Protein AF-A0A4Q2ZFE5-F1 (afdb_monomer)

Mean predicted aligned error: 10.55 Å

pLDDT: mean 80.62, std 16.7, range [38.56, 96.81]

Nearest PDB structures (foldseek):
  1gut-assembly1_C  TM=5.732E-01  e=4.870E+00  Clostridium pasteurianum
  5hil-assembly1_A  TM=3.212E-01  e=1.785E+00  Methanohalophilus portucalensis FDF-1
  7ad1-assembly1_B  TM=2.227E-01  e=6.939E+00  Severe acute respiratory syndrome coronavirus 2

Structure (mmCIF, N/CA/C/O backbone):
data_AF-A0A4Q2ZFE5-F1
#
_entry.id   AF-A0A4Q2ZFE5-F1
#
loop_
_atom_site.group_PDB
_atom_site.id
_atom_site.type_symbol
_atom_site.label_atom_id
_atom_site.label_alt_id
_atom_site.label_comp_id
_atom_site.label_asym_id
_atom_site.label_entity_id
_atom_site.label_seq_id
_atom_site.pdbx_PDB_ins_code
_atom_site.Cartn_x
_atom_site.Cartn_y
_atom_site.Cartn_z
_atom_site.occupancy
_atom_site.B_iso_or_equiv
_atom_site.auth_seq_id
_atom_site.auth_comp_id
_atom_site.auth_asym_id
_atom_site.auth_atom_id
_atom_site.pdbx_PDB_model_num
ATOM 1 N N . MET A 1 1 ? 40.044 15.017 -36.135 1.00 49.12 1 MET A N 1
ATOM 2 C CA . MET A 1 1 ? 39.684 15.560 -34.799 1.00 49.12 1 MET A CA 1
ATOM 3 C C . MET A 1 1 ? 38.172 15.616 -34.523 1.00 49.12 1 MET A C 1
ATOM 5 O O . MET A 1 1 ? 37.781 15.347 -33.396 1.00 49.12 1 MET A O 1
ATOM 9 N N . PHE A 1 2 ? 37.309 15.882 -35.517 1.00 45.72 2 PHE A N 1
ATOM 10 C CA . PHE A 1 2 ? 35.844 15.983 -35.341 1.00 45.72 2 PHE A CA 1
ATOM 11 C C . PHE A 1 2 ? 35.137 14.708 -34.828 1.00 45.72 2 PHE A C 1
ATOM 13 O O . PHE A 1 2 ? 34.210 14.798 -34.033 1.00 45.72 2 PHE A O 1
ATOM 20 N N . ILE A 1 3 ? 35.612 13.516 -35.206 1.00 48.62 3 ILE A N 1
ATOM 21 C CA . ILE A 1 3 ? 34.956 12.230 -34.887 1.00 48.62 3 ILE A CA 1
ATOM 22 C C . ILE A 1 3 ? 34.982 11.906 -33.380 1.00 48.62 3 ILE A C 1
ATOM 24 O O . ILE A 1 3 ? 34.018 11.355 -32.853 1.00 48.62 3 ILE A O 1
ATOM 28 N N . ARG A 1 4 ? 36.042 12.302 -32.658 1.00 50.94 4 ARG A N 1
ATOM 29 C CA . ARG A 1 4 ? 36.131 12.095 -31.200 1.00 50.94 4 ARG A CA 1
ATOM 30 C C . ARG A 1 4 ? 35.127 12.952 -30.427 1.00 50.94 4 ARG A C 1
ATOM 32 O O . ARG A 1 4 ? 34.633 12.499 -29.403 1.00 50.94 4 ARG A O 1
ATOM 39 N N . ARG A 1 5 ? 34.788 14.149 -30.924 1.00 48.16 5 ARG A N 1
ATOM 40 C CA . ARG A 1 5 ? 33.825 15.052 -30.270 1.00 48.16 5 ARG A CA 1
ATOM 41 C C . ARG A 1 5 ? 32.383 14.561 -30.416 1.00 48.16 5 ARG A C 1
ATOM 43 O O . ARG A 1 5 ? 31.636 14.636 -29.452 1.00 48.16 5 ARG A O 1
ATOM 50 N N . SER A 1 6 ? 32.012 13.994 -31.566 1.00 51.00 6 SER A N 1
ATOM 51 C CA . SER A 1 6 ? 30.658 13.464 -31.801 1.00 51.00 6 SER A CA 1
ATOM 52 C C . SER A 1 6 ? 30.355 12.204 -30.982 1.00 51.00 6 SER A C 1
ATOM 54 O O . SER A 1 6 ? 29.250 12.061 -30.470 1.00 51.00 6 SER A O 1
ATOM 56 N N . LEU A 1 7 ? 31.342 11.315 -30.818 1.00 52.31 7 LEU A N 1
ATOM 57 C CA . LEU A 1 7 ? 31.215 10.108 -29.994 1.00 52.31 7 LEU A CA 1
ATOM 58 C C . LEU A 1 7 ? 31.122 10.448 -28.502 1.00 52.31 7 LEU A C 1
ATOM 60 O O . LEU A 1 7 ? 30.284 9.882 -27.812 1.00 52.31 7 LEU A O 1
ATOM 64 N N . LEU A 1 8 ? 31.912 11.419 -28.027 1.00 53.53 8 LEU A N 1
ATOM 65 C CA . LEU A 1 8 ? 31.812 11.921 -26.654 1.00 53.53 8 LEU A CA 1
ATOM 66 C C . LEU A 1 8 ? 30.468 12.608 -26.391 1.00 53.53 8 LEU A C 1
ATOM 68 O O . LEU A 1 8 ? 29.898 12.404 -25.327 1.00 53.53 8 LEU A O 1
ATOM 72 N N . LEU A 1 9 ? 29.937 13.376 -27.352 1.00 53.25 9 LEU A N 1
ATOM 73 C CA . LEU A 1 9 ? 28.623 14.012 -27.213 1.00 53.25 9 LEU A CA 1
ATOM 74 C C . LEU A 1 9 ? 27.498 12.975 -27.148 1.00 53.25 9 LEU A C 1
ATOM 76 O O . LEU A 1 9 ? 26.626 13.089 -26.296 1.00 53.25 9 LEU A O 1
ATOM 80 N N . ALA A 1 10 ? 27.535 11.955 -28.010 1.00 54.91 10 ALA A N 1
ATOM 81 C CA . ALA A 1 10 ? 26.563 10.865 -27.987 1.00 54.91 10 ALA A CA 1
ATOM 82 C C . ALA A 1 10 ? 26.640 10.075 -26.671 1.00 54.91 10 ALA A C 1
ATOM 84 O O . ALA A 1 10 ? 25.601 9.811 -26.072 1.00 54.91 10 ALA A O 1
ATOM 85 N N . LEU A 1 11 ? 27.856 9.786 -26.184 1.00 50.06 11 LEU A N 1
ATOM 86 C CA . LEU A 1 11 ? 28.082 9.099 -24.911 1.00 50.06 11 LEU A CA 1
ATOM 87 C C . LEU A 1 11 ? 27.586 9.938 -23.717 1.00 50.06 11 LEU A C 1
ATOM 89 O O . LEU A 1 11 ? 26.893 9.418 -22.844 1.00 50.06 11 LEU A O 1
ATOM 93 N N . LEU A 1 12 ? 27.874 11.244 -23.705 1.00 49.38 12 LEU A N 1
ATOM 94 C CA . LEU A 1 12 ? 27.422 12.185 -22.672 1.00 49.38 12 LEU A CA 1
ATOM 95 C C . LEU A 1 12 ? 25.898 12.382 -22.689 1.00 49.38 12 LEU A C 1
ATOM 97 O O . LEU A 1 12 ? 25.290 12.440 -21.623 1.00 49.38 12 LEU A O 1
ATOM 101 N N . LEU A 1 13 ? 25.263 12.407 -23.867 1.00 46.44 13 LEU A N 1
ATOM 102 C CA . LEU A 1 13 ? 23.800 12.421 -23.993 1.00 46.44 13 LEU A CA 1
ATOM 103 C C . LEU A 1 13 ? 23.168 11.127 -23.463 1.00 46.44 13 LEU A C 1
ATOM 105 O O . LEU A 1 13 ? 22.139 11.189 -22.793 1.00 46.44 13 LEU A O 1
ATOM 109 N N . SER A 1 14 ? 23.792 9.967 -23.691 1.00 42.84 14 SER A N 1
ATOM 110 C CA . SER A 1 14 ? 23.322 8.706 -23.105 1.00 42.84 14 SER A CA 1
ATOM 111 C C . SER A 1 14 ? 23.515 8.628 -21.588 1.00 42.84 14 SER A C 1
ATOM 113 O O . SER A 1 14 ? 22.674 8.035 -20.924 1.00 42.84 14 SER A O 1
ATOM 115 N N . VAL A 1 15 ? 24.547 9.259 -21.012 1.00 43.69 15 VAL A N 1
ATOM 116 C CA . VAL A 1 15 ? 24.760 9.288 -19.549 1.00 43.69 15 VAL A CA 1
ATOM 117 C C . VAL A 1 15 ? 23.822 10.289 -18.856 1.00 43.69 15 VAL A C 1
ATOM 119 O O . VAL A 1 15 ? 23.301 10.000 -17.779 1.00 43.69 15 VAL A O 1
ATOM 122 N N . ALA A 1 16 ? 23.516 11.428 -19.485 1.00 42.94 16 ALA A N 1
ATOM 123 C CA . ALA A 1 16 ? 22.581 12.416 -18.935 1.00 42.94 16 ALA A CA 1
ATOM 124 C C . ALA A 1 16 ? 21.123 11.909 -18.866 1.00 42.94 16 ALA A C 1
ATOM 126 O O . ALA A 1 16 ? 20.355 12.358 -18.017 1.00 42.94 16 ALA A O 1
ATOM 127 N N . LEU A 1 17 ? 20.751 10.928 -19.697 1.00 44.19 17 LEU A N 1
ATOM 128 C CA . LEU A 1 17 ? 19.442 10.262 -19.658 1.00 44.19 17 LEU A CA 1
ATOM 129 C C . LEU A 1 17 ? 19.286 9.247 -18.507 1.00 44.19 17 LEU A C 1
ATOM 131 O O . LEU A 1 17 ? 18.180 8.753 -18.296 1.00 44.19 17 LEU A O 1
ATOM 135 N N . VAL A 1 18 ? 20.357 8.942 -17.761 1.00 42.78 18 VAL A N 1
ATOM 136 C CA . VAL A 1 18 ? 20.371 7.933 -16.677 1.00 42.78 18 VAL A CA 1
ATOM 137 C C . VAL A 1 18 ? 20.624 8.566 -15.302 1.00 42.78 18 VAL A C 1
ATOM 139 O O . VAL A 1 18 ? 20.904 7.874 -14.330 1.00 42.78 18 VAL A O 1
ATOM 142 N N . SER A 1 19 ? 20.500 9.889 -15.167 1.00 38.56 19 SER A N 1
ATOM 143 C CA . SER A 1 19 ? 20.456 10.487 -13.828 1.00 38.56 19 SER A CA 1
ATOM 144 C C . SER A 1 19 ? 19.113 10.134 -13.172 1.00 38.56 19 SER A C 1
ATOM 146 O O . SER A 1 19 ? 18.074 10.503 -13.729 1.00 38.56 19 SER A O 1
ATOM 148 N N . PRO A 1 20 ? 19.083 9.438 -12.016 1.00 39.09 20 PRO A N 1
ATOM 149 C CA . PRO A 1 20 ? 17.843 9.153 -11.309 1.00 39.09 20 PRO A CA 1
ATOM 150 C C . PRO A 1 20 ? 17.307 10.473 -10.755 1.00 39.09 20 PRO A C 1
ATOM 152 O O . PRO A 1 20 ? 17.690 10.936 -9.681 1.00 3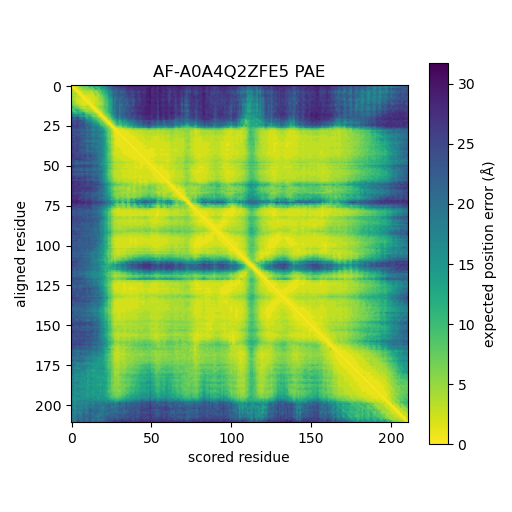9.09 20 PRO A O 1
ATOM 155 N N . ALA A 1 21 ? 16.445 11.127 -11.529 1.00 43.94 21 ALA A N 1
ATOM 156 C CA . ALA A 1 21 ? 15.692 12.266 -11.049 1.00 43.94 21 ALA A CA 1
ATOM 157 C C . ALA A 1 21 ? 14.915 11.829 -9.804 1.00 43.94 21 ALA A C 1
ATOM 159 O O . ALA A 1 21 ? 14.257 10.790 -9.806 1.00 43.94 21 ALA A O 1
ATOM 160 N N . ARG A 1 22 ? 15.015 12.622 -8.736 1.00 42.09 22 ARG A N 1
ATOM 161 C CA . ARG A 1 22 ? 14.334 12.396 -7.458 1.00 42.09 22 ARG A CA 1
ATOM 162 C C . ARG A 1 22 ? 12.845 12.154 -7.737 1.00 42.09 22 ARG A C 1
ATOM 164 O O . ARG A 1 22 ? 12.140 13.073 -8.144 1.00 42.09 22 ARG A O 1
ATOM 171 N N . ALA A 1 23 ? 12.398 10.908 -7.596 1.00 43.50 23 ALA A N 1
ATOM 172 C CA . ALA A 1 23 ? 11.033 10.502 -7.901 1.00 43.50 23 ALA A CA 1
ATOM 173 C C . ALA A 1 23 ? 10.058 11.238 -6.974 1.00 43.50 23 ALA A C 1
ATOM 175 O O . ALA A 1 23 ? 10.123 11.079 -5.755 1.00 43.50 23 ALA A O 1
ATOM 176 N N . TRP A 1 24 ? 9.162 12.048 -7.536 1.00 43.28 24 TRP A N 1
ATOM 177 C CA . TRP A 1 24 ? 8.047 12.613 -6.784 1.00 43.28 24 TRP A CA 1
ATOM 178 C C . TRP A 1 24 ? 6.901 11.611 -6.869 1.00 43.28 24 TRP A C 1
ATOM 180 O O . TRP A 1 24 ? 6.279 11.434 -7.916 1.00 43.28 24 TRP A O 1
ATOM 190 N N . THR A 1 25 ? 6.613 10.918 -5.772 1.00 49.25 25 THR A N 1
ATOM 191 C CA . THR A 1 25 ? 5.417 10.078 -5.708 1.00 49.25 25 THR A CA 1
ATOM 192 C C . THR A 1 25 ? 4.197 10.995 -5.686 1.00 49.25 25 THR A C 1
ATOM 194 O O . THR A 1 25 ? 3.857 11.558 -4.646 1.00 49.25 25 THR A O 1
ATOM 197 N N . SER A 1 26 ? 3.548 11.184 -6.836 1.00 53.59 26 SER A N 1
ATOM 198 C CA . SER A 1 26 ? 2.183 11.712 -6.882 1.00 53.59 26 SER A CA 1
ATOM 199 C C . SER A 1 26 ? 1.283 10.860 -5.981 1.00 53.59 26 SER A C 1
ATOM 201 O O . SER A 1 26 ? 1.494 9.649 -5.907 1.00 53.59 26 SER A O 1
ATOM 203 N N . ARG A 1 27 ? 0.277 11.461 -5.319 1.00 65.69 27 ARG A N 1
ATOM 204 C CA . ARG A 1 27 ? -0.779 10.689 -4.637 1.00 65.69 27 ARG A CA 1
ATOM 205 C C . ARG A 1 27 ? -1.335 9.664 -5.623 1.00 65.69 27 ARG A C 1
ATOM 207 O O . ARG A 1 27 ? -1.810 10.040 -6.694 1.00 65.69 27 ARG A O 1
ATOM 214 N N . THR A 1 28 ? -1.218 8.391 -5.280 1.00 76.62 28 THR A N 1
ATOM 215 C CA . THR A 1 28 ? -1.718 7.291 -6.105 1.00 76.62 28 THR A CA 1
ATOM 216 C C . THR A 1 28 ? -3.155 6.977 -5.712 1.00 76.62 28 THR A C 1
ATOM 218 O O . THR A 1 28 ? -3.622 7.421 -4.658 1.00 76.62 28 THR A O 1
ATOM 221 N N . ALA A 1 29 ? -3.866 6.213 -6.544 1.00 78.75 29 ALA A N 1
ATOM 222 C CA . ALA A 1 29 ? -5.215 5.769 -6.209 1.00 78.75 29 ALA A CA 1
ATOM 223 C C . ALA A 1 29 ? -5.226 5.030 -4.859 1.00 78.75 29 ALA A C 1
ATOM 225 O O . ALA A 1 29 ? -6.023 5.363 -3.991 1.00 78.75 29 ALA A O 1
ATOM 226 N N . GLU A 1 30 ? -4.271 4.128 -4.632 1.00 83.19 30 GLU A N 1
ATOM 227 C CA . GLU A 1 30 ? -4.137 3.359 -3.387 1.00 83.19 30 GLU A CA 1
ATOM 228 C C . GLU A 1 30 ? -3.804 4.233 -2.166 1.00 83.19 30 GLU A C 1
ATOM 230 O O . GLU A 1 30 ? -4.348 4.034 -1.080 1.00 83.19 30 GLU A O 1
ATOM 235 N N . SER A 1 31 ? -2.956 5.255 -2.326 1.00 83.94 31 SER A N 1
ATOM 236 C CA . SER A 1 31 ? -2.681 6.202 -1.237 1.00 83.94 31 SER A CA 1
ATOM 237 C C . SER A 1 31 ? -3.933 6.993 -0.850 1.00 83.94 31 SER A C 1
ATOM 239 O O . SER A 1 31 ? -4.208 7.143 0.341 1.00 83.94 31 SER A O 1
ATOM 241 N N . THR A 1 32 ? -4.718 7.442 -1.837 1.00 84.06 32 THR A N 1
ATOM 242 C CA . THR A 1 32 ? -6.014 8.099 -1.609 1.00 84.06 32 THR A CA 1
ATOM 243 C C . THR A 1 32 ? -7.019 7.143 -0.963 1.00 84.06 32 THR A C 1
ATOM 245 O O . THR A 1 32 ? -7.722 7.545 -0.038 1.00 84.06 32 THR A O 1
ATOM 248 N N . ALA A 1 33 ? -7.048 5.878 -1.391 1.00 85.50 33 ALA A N 1
ATOM 249 C CA . ALA A 1 33 ? -7.882 4.827 -0.813 1.00 85.50 33 ALA A CA 1
ATOM 250 C C . ALA A 1 33 ? -7.666 4.714 0.695 1.00 85.50 33 ALA A C 1
ATOM 252 O O . ALA A 1 33 ? -8.578 4.921 1.496 1.00 85.50 33 ALA A O 1
ATOM 253 N N . LEU A 1 34 ? -6.424 4.462 1.096 1.00 88.81 34 LEU A N 1
ATOM 254 C CA . LEU A 1 34 ? -6.083 4.285 2.500 1.00 88.81 34 LEU A CA 1
ATOM 255 C C . LEU A 1 34 ? -6.269 5.559 3.315 1.00 88.81 34 LEU A C 1
ATOM 257 O O . LEU A 1 34 ? -6.657 5.474 4.475 1.00 88.81 34 LEU A O 1
ATOM 261 N N . SER A 1 35 ? -6.047 6.737 2.732 1.00 88.19 35 SER A N 1
ATOM 262 C CA . SER A 1 35 ? -6.363 8.004 3.401 1.00 88.19 35 SER A CA 1
ATOM 263 C C . SER A 1 35 ? -7.863 8.170 3.662 1.00 88.19 35 SER A C 1
ATOM 265 O O . SER A 1 35 ? -8.242 8.631 4.742 1.00 88.19 35 SER A O 1
ATOM 267 N N . ASN A 1 36 ? -8.715 7.750 2.722 1.00 87.19 36 ASN A N 1
ATOM 268 C CA . ASN A 1 36 ? -10.158 7.721 2.938 1.00 87.19 36 ASN A CA 1
ATOM 269 C C . ASN A 1 36 ? -10.490 6.733 4.058 1.00 87.19 36 ASN A C 1
ATOM 271 O O . ASN A 1 36 ? -11.062 7.158 5.056 1.00 87.19 36 ASN A O 1
ATOM 275 N N . ILE A 1 37 ? -10.047 5.470 3.965 1.00 90.06 37 ILE A N 1
ATOM 276 C CA . ILE A 1 37 ? -10.210 4.456 5.030 1.00 90.06 37 ILE A CA 1
ATOM 277 C C . ILE A 1 37 ? -9.781 5.011 6.393 1.00 90.06 37 ILE A C 1
ATOM 279 O O . ILE A 1 37 ? -10.494 4.850 7.377 1.00 90.06 37 ILE A O 1
ATOM 283 N N . GLY A 1 38 ? -8.639 5.697 6.467 1.00 92.25 38 GLY A N 1
ATOM 284 C CA . GLY A 1 38 ? -8.160 6.314 7.702 1.00 92.25 38 GLY A CA 1
ATOM 285 C C . GLY A 1 38 ? -9.121 7.348 8.277 1.00 92.25 38 GLY A C 1
ATOM 286 O O . GLY A 1 38 ? -9.324 7.381 9.488 1.00 92.25 38 GLY A O 1
ATOM 287 N N . SER A 1 39 ? -9.755 8.148 7.421 1.00 90.50 39 SER A N 1
ATOM 288 C CA . SER A 1 39 ? -10.805 9.091 7.830 1.00 90.50 39 SER A CA 1
ATOM 289 C C . SER A 1 39 ? -12.044 8.360 8.353 1.00 90.50 39 SER A C 1
ATOM 291 O O . SER A 1 39 ? -12.575 8.734 9.396 1.00 90.50 39 SER A O 1
ATOM 293 N N . PHE A 1 40 ? -12.451 7.281 7.678 1.00 89.75 40 PHE A N 1
ATOM 294 C CA . PHE A 1 40 ? -13.571 6.429 8.086 1.00 89.75 40 PHE A CA 1
ATOM 295 C C . PHE A 1 40 ? -13.338 5.792 9.461 1.00 89.75 40 PHE A C 1
ATOM 297 O O . PHE A 1 40 ? -14.201 5.869 10.332 1.00 89.75 40 PHE A O 1
ATOM 304 N N . ILE A 1 41 ? -12.147 5.236 9.687 1.00 92.75 41 ILE A N 1
ATOM 305 C CA . ILE A 1 41 ? -11.752 4.657 10.977 1.00 92.75 41 ILE A CA 1
ATOM 306 C C . ILE A 1 41 ? -11.717 5.727 12.066 1.00 92.75 41 ILE A C 1
ATOM 308 O O . ILE A 1 41 ? -12.254 5.510 13.146 1.00 92.75 41 ILE A O 1
ATOM 312 N N . LYS A 1 42 ? -11.140 6.901 11.784 1.00 93.88 42 LYS A N 1
ATOM 313 C CA . LYS A 1 42 ? -11.075 7.999 12.757 1.00 93.88 42 LYS A CA 1
ATOM 314 C C . LYS A 1 42 ? -12.468 8.457 13.197 1.00 93.88 42 LYS A C 1
ATOM 316 O O . LYS A 1 42 ? -12.670 8.744 14.373 1.00 93.88 42 LYS A O 1
ATOM 321 N N . PHE A 1 43 ? -13.415 8.518 12.263 1.00 92.88 43 PHE A N 1
ATOM 322 C CA . PHE A 1 43 ? -14.799 8.870 12.565 1.00 92.88 43 PHE A CA 1
ATOM 323 C C . PHE A 1 43 ? -15.522 7.758 13.342 1.00 92.88 43 PHE A C 1
ATOM 325 O O . PHE A 1 43 ? -16.209 8.031 14.324 1.00 92.88 43 PHE A O 1
ATOM 332 N N . PHE A 1 44 ? -15.305 6.490 12.982 1.00 94.44 44 PHE A N 1
ATOM 333 C CA . PHE A 1 44 ? -15.805 5.362 13.772 1.00 94.44 44 PHE A CA 1
ATOM 334 C C . PHE A 1 44 ? -15.303 5.429 15.223 1.00 94.44 44 PHE A C 1
ATOM 336 O O . PHE A 1 44 ? -16.088 5.316 16.163 1.00 94.44 44 PHE A O 1
ATOM 343 N N . GLU A 1 45 ? -14.005 5.669 15.423 1.00 94.38 45 GLU A N 1
ATOM 344 C CA . GLU A 1 45 ? -13.406 5.792 16.754 1.00 94.38 45 GLU A CA 1
ATOM 345 C C . GLU A 1 45 ? -13.956 6.980 17.546 1.00 94.38 45 GLU A C 1
ATOM 347 O O . GLU A 1 45 ? -14.144 6.864 18.759 1.00 94.38 45 GLU A O 1
ATOM 352 N N . SER A 1 46 ? -14.232 8.119 16.899 1.00 94.88 46 SER A N 1
ATOM 353 C CA . SER A 1 46 ? -14.795 9.276 17.601 1.00 94.88 46 SER A CA 1
ATOM 354 C C . SER A 1 46 ? -16.191 8.995 18.148 1.00 94.88 46 SER A C 1
ATOM 356 O O . SER A 1 46 ? -16.488 9.450 19.255 1.00 94.88 46 SER A O 1
ATOM 358 N N . GLU A 1 47 ? -16.996 8.209 17.431 1.00 96.44 47 GLU A N 1
ATOM 359 C CA . GLU A 1 47 ? -18.361 7.841 17.826 1.00 96.44 47 GLU A CA 1
ATOM 360 C C . GLU A 1 47 ? -18.398 6.649 18.792 1.00 96.44 47 GLU A C 1
ATOM 362 O O . GLU A 1 47 ? -19.053 6.697 19.832 1.00 96.44 47 GLU A O 1
ATOM 367 N N . LYS A 1 48 ? -17.672 5.568 18.486 1.00 96.06 48 LYS A N 1
ATOM 368 C CA . LYS A 1 48 ? -17.717 4.305 19.246 1.00 96.06 48 LYS A CA 1
ATOM 369 C C . LYS A 1 48 ? -16.681 4.208 20.364 1.00 96.06 48 LYS A C 1
ATOM 371 O O . LYS A 1 48 ? -16.737 3.265 21.148 1.00 96.06 48 LYS A O 1
ATOM 376 N N . LYS A 1 49 ? -15.740 5.156 20.445 1.00 95.06 49 LYS A N 1
ATOM 377 C CA . LYS A 1 49 ? -14.637 5.200 21.429 1.00 95.06 49 LYS A CA 1
ATOM 378 C C . LYS A 1 49 ? -13.744 3.951 21.437 1.00 95.06 49 LYS A C 1
ATOM 380 O O . LYS A 1 49 ? -13.081 3.671 22.432 1.00 95.06 49 LYS A O 1
ATOM 385 N N . ARG A 1 50 ? -13.698 3.212 20.325 1.00 94.50 50 ARG A N 1
ATOM 386 C CA . ARG A 1 50 ? -12.818 2.055 20.112 1.00 94.50 50 ARG A CA 1
ATOM 387 C C . ARG A 1 50 ? -12.511 1.851 18.632 1.00 94.50 50 ARG A C 1
ATOM 389 O O . ARG A 1 50 ? -13.236 2.360 17.780 1.00 94.50 50 ARG A O 1
ATOM 396 N N . MET A 1 51 ? -11.471 1.067 18.349 1.00 93.94 51 MET A N 1
ATOM 397 C CA . MET A 1 51 ? -11.150 0.614 16.994 1.00 93.94 51 MET A CA 1
ATOM 398 C C . MET A 1 51 ? -12.229 -0.342 16.457 1.00 93.94 51 MET A C 1
ATOM 400 O O . MET A 1 51 ? -12.778 -1.132 17.235 1.00 93.94 51 MET A O 1
ATOM 404 N N . PRO A 1 52 ? -12.505 -0.310 15.143 1.00 94.25 52 PRO A N 1
ATOM 405 C CA . PRO A 1 52 ? -13.273 -1.363 14.499 1.00 94.25 52 PRO A CA 1
ATOM 406 C C . PRO A 1 52 ? -12.485 -2.678 14.504 1.00 94.25 52 PRO A C 1
ATOM 408 O O . PRO A 1 52 ? -11.270 -2.698 14.291 1.00 94.25 52 PRO A O 1
ATOM 411 N N . GLU A 1 53 ? -13.183 -3.783 14.726 1.00 94.94 53 GLU A N 1
ATOM 412 C CA . GLU A 1 53 ? -12.619 -5.133 14.749 1.00 94.94 53 GLU A CA 1
ATOM 413 C C . GLU A 1 53 ? -12.605 -5.782 13.365 1.00 94.94 53 GLU A C 1
ATOM 415 O O . GLU A 1 53 ? -11.788 -6.661 13.097 1.00 94.94 53 GLU A O 1
ATOM 420 N N . SER A 1 54 ? -13.492 -5.345 12.469 1.00 93.31 54 SER A N 1
ATOM 421 C CA . SER A 1 54 ? -13.627 -5.909 11.127 1.00 93.31 54 SER A CA 1
ATOM 422 C C . SER A 1 54 ? -14.091 -4.875 10.100 1.00 93.31 54 SER A C 1
ATOM 424 O O . SER A 1 54 ? -14.663 -3.841 10.443 1.00 93.31 54 SER A O 1
ATOM 426 N N . TRP A 1 55 ? -13.892 -5.182 8.813 1.00 91.38 55 TRP A N 1
ATOM 427 C CA . TRP A 1 55 ? -14.481 -4.397 7.722 1.00 91.38 55 TRP A CA 1
ATOM 428 C C . TRP A 1 55 ? -16.008 -4.394 7.767 1.00 91.38 55 TRP A C 1
ATOM 430 O O . TRP A 1 55 ? -16.608 -3.352 7.546 1.00 91.38 55 TRP A O 1
ATOM 440 N N . LYS A 1 56 ? -16.624 -5.529 8.129 1.00 91.38 56 LYS A N 1
ATOM 441 C CA . LYS A 1 56 ? -18.081 -5.653 8.262 1.00 91.38 56 LYS A CA 1
ATOM 442 C C . LYS A 1 56 ? -18.640 -4.647 9.266 1.00 91.38 56 LYS A C 1
ATOM 444 O O . LYS A 1 56 ? -19.649 -4.012 9.001 1.00 91.38 56 LYS A O 1
ATOM 449 N N . GLU A 1 57 ? -17.958 -4.479 10.392 1.00 92.62 57 GLU A N 1
ATOM 450 C CA . GLU A 1 57 ? -18.356 -3.505 11.403 1.00 92.62 57 GLU A CA 1
ATOM 451 C C . GLU A 1 57 ? -18.253 -2.059 10.899 1.00 92.62 57 GLU A C 1
ATOM 453 O O . GLU A 1 57 ? -19.134 -1.245 11.176 1.00 92.62 57 GLU A O 1
ATOM 458 N N . LEU A 1 58 ? -17.197 -1.733 10.146 1.00 89.44 58 LEU A N 1
ATOM 459 C CA . LEU A 1 58 ? -17.113 -0.433 9.484 1.00 89.44 58 LEU A CA 1
ATOM 460 C C . LEU A 1 58 ? -18.263 -0.260 8.490 1.00 89.44 58 LEU A C 1
ATOM 462 O O . LEU A 1 58 ? -18.919 0.771 8.526 1.00 89.44 58 LEU A O 1
ATOM 466 N N . ASP A 1 59 ? -18.544 -1.253 7.648 1.00 89.06 59 ASP A N 1
ATOM 467 C CA . ASP A 1 59 ? -19.615 -1.175 6.650 1.00 89.06 59 ASP A CA 1
ATOM 468 C C . ASP A 1 59 ? -21.006 -1.006 7.277 1.00 89.06 59 ASP A C 1
ATOM 470 O O . ASP A 1 59 ? -21.804 -0.236 6.754 1.00 89.06 59 ASP A O 1
ATOM 474 N N . GLU A 1 60 ? -21.293 -1.676 8.397 1.00 90.38 60 GLU A N 1
ATOM 475 C CA . GLU A 1 60 ? -22.564 -1.550 9.133 1.00 90.38 60 GLU A CA 1
ATOM 476 C C . GLU A 1 60 ? -22.722 -0.196 9.833 1.00 90.38 60 GLU A C 1
ATOM 478 O O . GLU A 1 60 ? -23.840 0.259 10.074 1.00 90.38 60 GLU A O 1
ATOM 483 N N . PHE A 1 61 ? -21.611 0.457 10.169 1.00 89.00 61 PHE A N 1
ATOM 484 C CA . PHE A 1 61 ? -21.629 1.783 10.774 1.00 89.00 61 PHE A CA 1
ATOM 485 C C . PHE A 1 61 ? -21.993 2.887 9.761 1.00 89.00 61 PHE A C 1
ATOM 487 O O . PHE A 1 61 ? -22.484 3.943 10.161 1.00 89.00 61 PHE A O 1
ATOM 494 N N . TRP A 1 62 ? -21.793 2.656 8.460 1.00 83.69 62 TRP A N 1
ATOM 495 C CA . TRP A 1 62 ? -22.102 3.620 7.401 1.00 83.69 62 TRP A CA 1
ATOM 496 C C . TRP A 1 62 ? -23.395 3.272 6.661 1.00 83.69 62 TRP A C 1
ATOM 498 O O . TRP A 1 62 ? -23.766 2.116 6.513 1.00 83.69 62 TRP A O 1
ATOM 508 N N . GLU A 1 63 ? -24.073 4.288 6.118 1.00 84.50 63 GLU A N 1
ATOM 509 C CA . GLU A 1 63 ? -25.309 4.092 5.339 1.00 84.50 63 GLU A CA 1
ATOM 510 C C . GLU A 1 63 ? -25.085 3.211 4.093 1.00 84.50 63 GLU A C 1
ATOM 512 O O . GLU A 1 63 ? -25.984 2.509 3.627 1.00 84.50 63 GLU A O 1
ATOM 517 N N . LYS A 1 64 ? -23.868 3.244 3.536 1.00 82.81 64 LYS A N 1
ATOM 518 C CA . LYS A 1 64 ? -23.456 2.425 2.395 1.00 82.81 64 LYS A CA 1
ATOM 519 C C . LYS A 1 64 ? -22.093 1.793 2.672 1.00 82.81 64 LYS A C 1
ATOM 521 O O . LYS A 1 64 ? -21.207 2.507 3.146 1.00 82.81 64 LYS A O 1
ATOM 526 N N . PRO A 1 65 ? -21.883 0.523 2.270 1.00 80.94 65 PRO A N 1
ATOM 527 C CA . PRO A 1 65 ? -20.574 -0.116 2.341 1.00 80.94 65 PRO A CA 1
ATOM 528 C C . PRO A 1 65 ? -19.494 0.729 1.665 1.00 80.94 65 PRO A C 1
ATOM 530 O O . PRO A 1 65 ? -19.748 1.361 0.627 1.00 80.94 65 PRO A O 1
ATOM 533 N N . LEU A 1 66 ? -18.281 0.702 2.212 1.00 76.81 66 LEU A N 1
ATOM 534 C CA . LEU A 1 66 ? -17.139 1.478 1.712 1.00 76.81 66 LEU A CA 1
ATOM 535 C C . LEU A 1 66 ? -16.883 1.237 0.220 1.00 76.81 66 LEU A C 1
ATOM 537 O O . LEU A 1 66 ? -16.688 2.186 -0.547 1.00 76.81 66 LEU A O 1
ATOM 541 N N . ASP A 1 67 ? -16.992 -0.024 -0.197 1.00 79.62 67 ASP A N 1
ATOM 542 C CA . ASP A 1 67 ? -16.815 -0.476 -1.577 1.00 79.62 67 ASP A CA 1
ATOM 543 C C . ASP A 1 67 ? -17.791 0.196 -2.553 1.00 79.62 67 ASP A C 1
ATOM 545 O O . ASP A 1 67 ? -17.446 0.461 -3.706 1.00 79.62 67 ASP A O 1
ATOM 549 N N . ARG A 1 68 ? -19.013 0.510 -2.100 1.00 80.06 68 ARG A N 1
ATOM 550 C CA . ARG A 1 68 ? -20.022 1.192 -2.925 1.00 80.06 68 ARG A CA 1
ATOM 551 C C . ARG A 1 68 ? -19.804 2.696 -2.984 1.00 80.06 68 ARG A C 1
ATOM 553 O O . ARG A 1 68 ? -20.142 3.312 -3.991 1.00 80.06 68 ARG A O 1
ATOM 560 N N . SER A 1 69 ? -19.252 3.279 -1.927 1.00 73.56 69 SER A N 1
ATOM 561 C CA . SER A 1 69 ? -18.981 4.716 -1.855 1.00 73.56 69 SER A CA 1
ATOM 562 C C . SER A 1 69 ? -17.781 5.120 -2.720 1.00 73.56 69 SER A C 1
ATOM 564 O O . SER A 1 69 ? -17.755 6.228 -3.253 1.00 73.56 69 SER A O 1
ATOM 566 N N . TYR A 1 70 ? -16.811 4.218 -2.921 1.00 69.94 70 TYR A N 1
ATOM 567 C CA . TYR A 1 70 ? -15.587 4.497 -3.684 1.00 69.94 70 TYR A CA 1
ATOM 568 C C . TYR A 1 70 ? -15.147 3.317 -4.573 1.00 69.94 70 TYR A C 1
ATOM 570 O O . TYR A 1 70 ? -14.043 2.781 -4.418 1.00 69.94 70 TYR A O 1
ATOM 578 N N . PRO A 1 71 ? -15.955 2.941 -5.576 1.00 66.88 71 PRO A N 1
ATOM 579 C CA . PRO A 1 71 ? -15.763 1.709 -6.346 1.00 66.88 71 PRO A CA 1
ATOM 580 C C . PRO A 1 71 ? -14.436 1.655 -7.118 1.00 66.88 71 PRO A C 1
ATOM 582 O O . PRO A 1 71 ? -13.874 0.584 -7.328 1.00 66.88 71 PRO A O 1
ATOM 585 N N . LEU A 1 72 ? -13.902 2.810 -7.527 1.00 57.12 72 LEU A N 1
ATOM 586 C CA . LEU A 1 72 ? -12.658 2.893 -8.302 1.00 57.12 72 LEU A CA 1
ATOM 587 C C . LEU A 1 72 ? -11.392 2.747 -7.451 1.00 57.12 72 LEU A C 1
ATOM 589 O O . LEU A 1 72 ? -10.305 2.548 -7.993 1.00 57.12 72 LEU A O 1
ATOM 593 N N . VAL A 1 73 ? -11.518 2.885 -6.132 1.00 57.31 73 VAL A N 1
ATOM 594 C CA . VAL A 1 73 ? -10.379 3.126 -5.245 1.00 57.31 73 VAL A CA 1
ATOM 595 C C . VAL A 1 73 ? -10.341 2.128 -4.081 1.00 57.31 73 VAL A C 1
ATOM 597 O O . VAL A 1 73 ? -9.266 1.868 -3.555 1.00 57.31 73 VAL A O 1
ATOM 600 N N . LEU A 1 74 ? -11.473 1.523 -3.703 1.00 65.62 74 LEU A N 1
ATOM 601 C CA . LEU A 1 74 ? -11.645 0.913 -2.383 1.00 65.62 74 LEU A CA 1
ATOM 602 C C . LEU A 1 74 ? -12.457 -0.392 -2.358 1.00 65.62 74 LEU A C 1
ATOM 604 O O . LEU A 1 74 ? -13.459 -0.433 -1.660 1.00 65.62 74 LEU A O 1
ATOM 608 N N . PRO A 1 75 ? -12.081 -1.503 -3.012 1.00 70.44 75 PRO A N 1
ATOM 609 C CA . PRO A 1 75 ? -12.605 -2.771 -2.530 1.00 70.44 75 PRO A CA 1
ATOM 610 C C . PRO A 1 75 ? -11.824 -3.129 -1.256 1.00 70.44 75 PRO A C 1
ATOM 612 O O . PRO A 1 75 ? -10.650 -3.504 -1.310 1.00 70.44 75 PRO A O 1
ATOM 615 N N . THR A 1 76 ? -12.472 -2.948 -0.105 1.00 74.56 76 THR A N 1
ATOM 616 C CA . THR A 1 76 ? -11.956 -3.169 1.262 1.00 74.56 76 THR A CA 1
ATOM 617 C C . THR A 1 76 ? -11.301 -4.532 1.430 1.00 74.56 76 THR A C 1
ATOM 619 O O . THR A 1 76 ? -10.289 -4.640 2.118 1.00 74.56 76 THR A O 1
ATOM 622 N N . ARG A 1 77 ? -11.780 -5.547 0.695 1.00 81.19 77 ARG A N 1
ATOM 623 C CA . ARG A 1 77 ? -11.160 -6.880 0.589 1.00 81.19 77 ARG A CA 1
ATOM 624 C C . ARG A 1 77 ? -9.670 -6.870 0.243 1.00 81.19 77 ARG A C 1
ATOM 626 O O . ARG A 1 77 ? -9.003 -7.856 0.515 1.00 81.19 77 ARG A O 1
ATOM 633 N N . ARG A 1 78 ? -9.139 -5.789 -0.339 1.00 87.50 78 ARG A N 1
ATOM 634 C CA . ARG A 1 78 ? -7.709 -5.624 -0.664 1.00 87.50 78 ARG A CA 1
ATOM 635 C C . ARG A 1 78 ? -6.831 -5.341 0.535 1.00 87.50 78 ARG A C 1
ATOM 637 O O . ARG A 1 78 ? -5.607 -5.445 0.440 1.00 87.50 78 ARG A O 1
ATOM 644 N N . TYR A 1 79 ? -7.432 -4.927 1.637 1.00 91.69 79 TYR A N 1
ATOM 645 C CA . TYR A 1 79 ? -6.726 -4.538 2.836 1.00 91.69 79 TYR A CA 1
ATOM 646 C C . TYR A 1 79 ? -7.063 -5.522 3.949 1.00 91.69 79 TYR A C 1
ATOM 648 O O . TYR A 1 79 ? -8.198 -5.961 4.118 1.00 91.69 79 TYR A O 1
ATOM 656 N N . GLU A 1 80 ? -6.053 -5.883 4.718 1.00 94.44 80 GLU A N 1
ATOM 657 C CA . GLU A 1 80 ? -6.250 -6.495 6.018 1.00 94.44 80 GLU A CA 1
ATOM 658 C C . GLU A 1 80 ? -6.427 -5.380 7.037 1.00 94.44 80 GLU A C 1
ATOM 660 O O . GLU A 1 80 ? -5.580 -4.487 7.100 1.00 94.44 80 GLU A O 1
ATOM 665 N N . LEU A 1 81 ? -7.516 -5.423 7.802 1.00 94.94 81 LEU A N 1
ATOM 666 C CA . LEU A 1 81 ? -7.697 -4.594 8.988 1.00 94.94 81 LEU A CA 1
ATOM 667 C C . LEU A 1 81 ? -7.135 -5.355 10.189 1.00 94.94 81 LEU A C 1
ATOM 669 O O . LEU A 1 81 ? -7.473 -6.517 10.396 1.00 94.94 81 LEU A O 1
ATOM 673 N N . PHE A 1 82 ? -6.297 -4.707 10.992 1.00 95.50 82 PHE A N 1
ATOM 674 C CA . PHE A 1 82 ? -5.713 -5.327 12.174 1.00 95.50 82 PHE A CA 1
ATOM 675 C C . PHE A 1 82 ? -6.409 -4.855 13.447 1.00 95.50 82 PHE A C 1
ATOM 677 O O . PHE A 1 82 ? -6.337 -3.680 13.802 1.00 95.50 82 PHE A O 1
ATOM 684 N N . SER A 1 83 ? -6.988 -5.803 14.184 1.00 92.81 83 SER A N 1
ATOM 685 C CA . SER A 1 83 ? -7.491 -5.582 15.538 1.00 92.81 83 SER A CA 1
ATOM 686 C C . SER A 1 83 ? -6.988 -6.687 16.483 1.00 92.81 83 SER A C 1
ATOM 688 O O . SER A 1 83 ? -7.234 -7.863 16.223 1.00 92.81 83 SER A O 1
ATOM 690 N N . PRO A 1 84 ? -6.210 -6.364 17.536 1.00 93.25 84 PRO A N 1
ATOM 691 C CA . PRO A 1 84 ? -5.576 -5.066 17.771 1.00 93.25 84 PRO A CA 1
ATOM 692 C C . PRO A 1 84 ? -4.508 -4.743 16.696 1.00 93.25 84 PRO A C 1
ATOM 694 O O . PRO A 1 84 ? -3.921 -5.680 16.131 1.00 93.25 84 PRO A O 1
ATOM 697 N N . PRO A 1 85 ? -4.221 -3.452 16.422 1.00 95.50 85 PRO A N 1
ATOM 698 C CA . PRO A 1 85 ? -3.149 -3.029 15.516 1.00 95.50 85 PRO A CA 1
ATOM 699 C C . PRO A 1 85 ? -1.756 -3.438 16.034 1.00 95.50 85 PRO A C 1
ATOM 701 O O . PRO A 1 85 ? -1.415 -3.097 17.171 1.00 95.50 85 PRO A O 1
ATOM 704 N N . PRO A 1 86 ? -0.912 -4.137 15.249 1.00 96.06 86 PRO A N 1
ATOM 705 C CA . PRO A 1 86 ? 0.456 -4.429 15.660 1.00 96.06 86 PRO A CA 1
ATOM 706 C C . PRO A 1 86 ? 1.318 -3.160 15.677 1.00 96.06 86 PRO A C 1
ATOM 708 O O . PRO A 1 86 ? 1.184 -2.286 14.818 1.00 96.06 86 PRO A O 1
ATOM 711 N N . ASN A 1 87 ? 2.247 -3.093 16.632 1.00 95.38 87 ASN A N 1
ATOM 712 C CA . ASN A 1 87 ? 3.269 -2.050 16.692 1.00 95.38 87 ASN A CA 1
ATOM 713 C C . ASN A 1 87 ? 4.514 -2.476 15.904 1.00 95.38 87 ASN A C 1
ATOM 715 O O . ASN A 1 87 ? 5.015 -3.587 16.082 1.00 95.38 87 ASN A O 1
ATOM 719 N N . ILE A 1 88 ? 5.045 -1.579 15.076 1.00 94.25 88 ILE A N 1
ATOM 720 C CA . ILE A 1 88 ? 6.318 -1.750 14.363 1.00 94.25 88 ILE A CA 1
ATOM 721 C C . ILE A 1 88 ? 7.221 -0.538 14.595 1.00 94.25 88 ILE A C 1
ATOM 723 O O . ILE A 1 88 ? 6.743 0.558 14.884 1.00 94.25 88 ILE A O 1
ATOM 727 N N . ARG A 1 89 ? 8.536 -0.710 14.415 1.00 92.19 89 ARG A N 1
ATOM 728 C CA . ARG A 1 89 ? 9.473 0.420 14.345 1.00 92.19 89 ARG A CA 1
ATOM 729 C C . ARG A 1 89 ? 9.705 0.829 12.898 1.00 92.19 89 ARG A C 1
ATOM 731 O O . ARG A 1 89 ? 10.290 0.071 12.127 1.00 92.19 89 ARG A O 1
ATOM 738 N N . LEU A 1 90 ? 9.309 2.050 12.553 1.00 89.38 90 LEU A N 1
ATOM 739 C CA . LEU A 1 90 ? 9.505 2.637 11.232 1.00 89.38 90 LEU A CA 1
ATOM 74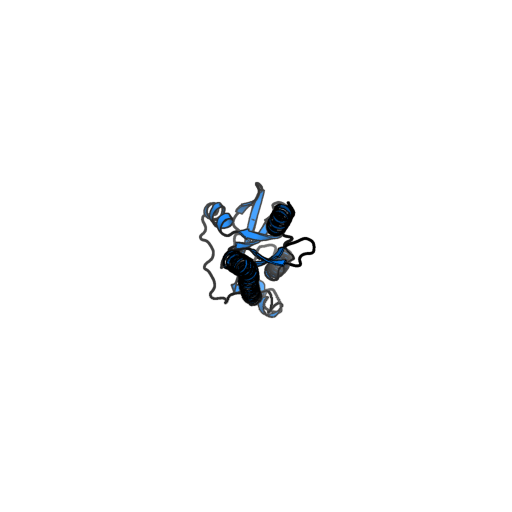0 C C . LEU A 1 90 ? 10.308 3.937 11.359 1.00 89.38 90 LEU A C 1
ATOM 742 O O . LEU A 1 90 ? 9.929 4.839 12.101 1.00 89.38 90 LEU A O 1
ATOM 746 N N . TYR A 1 91 ? 11.455 4.013 10.678 1.00 88.19 91 TYR A N 1
ATOM 747 C CA . TYR A 1 91 ? 12.399 5.144 10.758 1.00 88.19 91 TYR A CA 1
ATOM 748 C C . TYR A 1 91 ? 12.766 5.554 12.198 1.00 88.19 91 TYR A C 1
ATOM 750 O O . TYR A 1 91 ? 12.869 6.735 12.521 1.00 88.19 91 TYR A O 1
ATOM 758 N N . GLY A 1 92 ? 12.931 4.564 13.080 1.00 88.50 92 GLY A N 1
ATOM 759 C CA . GLY A 1 92 ? 13.276 4.785 14.486 1.00 88.50 92 GLY A CA 1
ATOM 760 C C . GLY A 1 92 ? 12.112 5.204 15.390 1.00 88.50 92 GLY A C 1
ATOM 761 O O . GLY A 1 92 ? 12.341 5.411 16.576 1.00 88.50 92 GLY A O 1
ATOM 762 N N . ARG A 1 93 ? 10.879 5.293 14.876 1.00 91.62 93 ARG A N 1
ATOM 763 C CA . ARG A 1 93 ? 9.673 5.631 15.653 1.00 91.62 93 ARG A CA 1
ATOM 764 C C . ARG A 1 93 ? 8.749 4.428 15.788 1.00 91.62 93 ARG A C 1
ATOM 766 O O . ARG A 1 93 ? 8.687 3.611 14.867 1.00 91.62 93 ARG A O 1
ATOM 773 N N . SER A 1 94 ? 8.039 4.314 16.909 1.00 93.31 94 SER A N 1
ATOM 774 C CA . SER A 1 94 ? 6.991 3.303 17.054 1.00 93.31 94 SER A CA 1
ATOM 775 C C . SER A 1 94 ? 5.747 3.757 16.294 1.00 93.31 94 SER A C 1
ATOM 777 O O . S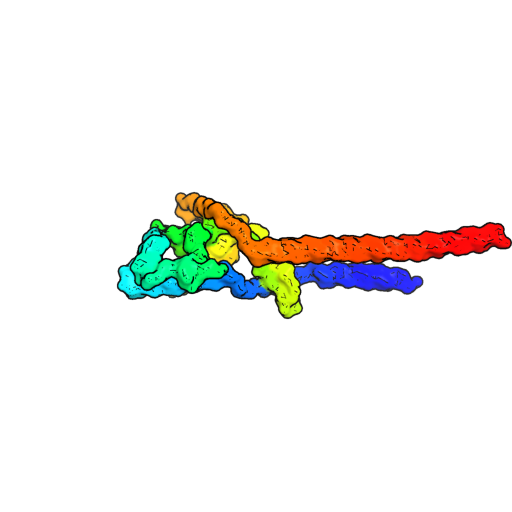ER A 1 94 ? 5.333 4.911 16.397 1.00 93.31 94 SER A O 1
ATOM 779 N N . VAL A 1 95 ? 5.156 2.875 15.494 1.00 95.62 95 VAL A N 1
ATOM 780 C CA . VAL A 1 95 ? 3.893 3.143 14.794 1.00 95.62 95 VAL A CA 1
ATOM 781 C C . VAL A 1 95 ? 2.983 1.923 14.872 1.00 95.62 95 VAL A C 1
ATOM 783 O O . VAL A 1 95 ? 3.447 0.785 14.805 1.00 95.62 95 VAL A O 1
ATOM 786 N N . GLN A 1 96 ? 1.681 2.162 14.979 1.00 96.50 96 GLN A N 1
ATOM 787 C CA . GLN A 1 96 ? 0.651 1.128 14.901 1.00 96.50 96 GLN A CA 1
ATOM 788 C C . GLN A 1 96 ? 0.229 0.934 13.449 1.00 96.50 96 GLN A C 1
ATOM 790 O O . GLN A 1 96 ? -0.081 1.909 12.766 1.00 96.50 96 GLN A O 1
ATOM 795 N N . VAL A 1 97 ? 0.178 -0.305 12.968 1.00 96.81 97 VAL A N 1
ATOM 796 C CA . VAL A 1 97 ? -0.341 -0.613 11.628 1.00 96.81 97 VAL A CA 1
ATOM 797 C C . VAL A 1 97 ? -1.819 -0.953 11.743 1.00 96.81 97 VAL A C 1
ATOM 799 O O . VAL A 1 97 ? -2.178 -2.017 12.228 1.00 96.81 97 VAL A O 1
ATOM 802 N N . ILE A 1 98 ? -2.678 -0.044 11.296 1.00 96.81 98 ILE A N 1
ATOM 803 C CA . ILE A 1 98 ? -4.134 -0.210 11.344 1.00 96.81 98 ILE A CA 1
ATOM 804 C C . ILE A 1 98 ? -4.608 -1.128 10.219 1.00 96.81 98 ILE A C 1
ATOM 806 O O . ILE A 1 98 ? -5.402 -2.034 10.447 1.00 96.81 98 ILE A O 1
ATOM 810 N N . ALA A 1 99 ? -4.118 -0.893 9.004 1.00 96.00 99 ALA A N 1
ATOM 811 C CA . ALA A 1 99 ? -4.472 -1.690 7.841 1.00 96.00 99 ALA A CA 1
ATOM 812 C C . ALA A 1 99 ? -3.283 -1.837 6.891 1.00 96.00 99 ALA A C 1
ATOM 814 O O . ALA A 1 99 ? -2.386 -0.992 6.873 1.00 96.00 99 ALA A O 1
ATOM 815 N N . MET A 1 100 ? -3.268 -2.895 6.087 1.00 95.31 100 MET A N 1
ATOM 816 C CA . MET A 1 100 ? -2.229 -3.123 5.078 1.00 95.31 100 MET A CA 1
ATOM 817 C C . MET A 1 100 ? -2.801 -3.803 3.843 1.00 95.31 100 MET A C 1
ATOM 819 O O . MET A 1 100 ? -3.655 -4.674 3.961 1.00 95.31 100 MET A O 1
ATOM 823 N N . THR A 1 101 ? -2.289 -3.479 2.655 1.00 93.81 101 THR A N 1
ATOM 824 C CA . THR A 1 101 ? -2.648 -4.225 1.440 1.00 93.81 101 THR A CA 1
ATOM 825 C C . THR A 1 101 ? -2.248 -5.698 1.557 1.00 93.81 101 THR A C 1
ATOM 827 O O . THR A 1 101 ? -1.102 -6.030 1.888 1.00 93.81 101 THR A O 1
ATOM 830 N N . ARG A 1 102 ? -3.178 -6.596 1.231 1.00 93.38 102 ARG A N 1
ATOM 831 C CA . ARG A 1 102 ? -3.018 -8.049 1.359 1.00 93.38 102 ARG A CA 1
ATOM 832 C C . ARG A 1 102 ? -1.960 -8.636 0.441 1.00 93.38 102 ARG A C 1
ATOM 834 O O . ARG A 1 102 ? -1.258 -9.572 0.819 1.00 93.38 102 ARG A O 1
ATOM 841 N N . LYS A 1 103 ? -1.805 -8.050 -0.742 1.00 91.62 103 LYS A N 1
ATOM 842 C CA . LYS A 1 103 ? -0.873 -8.494 -1.777 1.00 91.62 103 LYS A CA 1
ATOM 843 C C . LYS A 1 103 ? 0.168 -7.410 -2.076 1.00 91.62 103 LYS A C 1
ATOM 845 O O . LYS A 1 103 ? -0.209 -6.241 -2.193 1.00 91.62 103 LYS A O 1
ATOM 850 N N . PRO A 1 104 ? 1.457 -7.766 -2.235 1.00 92.25 104 PRO A N 1
ATOM 851 C CA . PRO A 1 104 ? 2.454 -6.840 -2.751 1.00 92.25 104 PRO A CA 1
ATOM 852 C C . PRO A 1 104 ? 2.088 -6.439 -4.179 1.00 92.25 104 PRO A C 1
ATOM 854 O O . PRO A 1 104 ? 1.769 -7.291 -5.009 1.00 92.25 104 PRO A O 1
ATOM 857 N N . MET A 1 105 ? 2.151 -5.151 -4.483 1.00 88.69 105 MET A N 1
ATOM 858 C CA . MET A 1 105 ? 1.791 -4.620 -5.791 1.00 88.69 105 MET A CA 1
ATOM 859 C C . MET A 1 105 ? 2.904 -3.764 -6.382 1.00 88.69 105 MET A C 1
ATOM 861 O O . MET A 1 105 ? 3.840 -3.342 -5.701 1.00 88.69 105 MET A O 1
ATOM 865 N N . TRP A 1 106 ? 2.809 -3.541 -7.684 1.00 88.00 106 TRP A N 1
ATOM 866 C CA . TRP A 1 106 ? 3.537 -2.475 -8.350 1.00 88.00 106 TRP A CA 1
ATOM 867 C C . TRP A 1 106 ? 2.677 -1.224 -8.330 1.00 88.00 106 TRP A C 1
ATOM 869 O O . TRP A 1 106 ? 1.453 -1.315 -8.347 1.00 88.00 106 TRP A O 1
ATOM 879 N N . GLU A 1 107 ? 3.314 -0.067 -8.324 1.00 83.81 107 GLU A N 1
ATOM 880 C CA . GLU A 1 107 ? 2.628 1.210 -8.332 1.00 83.81 107 GLU A CA 1
ATOM 881 C C . GLU A 1 107 ? 3.260 2.155 -9.346 1.00 83.81 107 GLU A C 1
ATOM 883 O O . GLU A 1 107 ? 4.469 2.141 -9.576 1.00 83.81 107 GLU A O 1
ATOM 888 N N . THR A 1 108 ? 2.423 2.988 -9.948 1.00 78.12 108 THR A N 1
ATOM 889 C CA . THR A 1 108 ? 2.851 4.036 -10.867 1.00 78.12 108 THR A CA 1
ATOM 890 C C . THR A 1 108 ? 3.430 5.226 -10.111 1.00 78.12 108 THR A C 1
ATOM 892 O O . THR A 1 108 ? 2.796 5.811 -9.233 1.00 78.12 108 THR A O 1
ATOM 895 N N . THR A 1 109 ? 4.650 5.609 -10.466 1.00 74.88 109 THR A N 1
ATOM 896 C CA . THR A 1 109 ? 5.313 6.821 -9.985 1.00 74.88 109 THR A CA 1
ATOM 897 C C . THR A 1 109 ? 5.526 7.788 -11.142 1.00 74.88 109 THR A C 1
ATOM 899 O O . THR A 1 109 ? 5.589 7.399 -12.310 1.00 74.88 109 THR A O 1
ATOM 902 N N . ARG A 1 110 ? 5.613 9.081 -10.823 1.00 67.88 110 ARG A N 1
ATOM 903 C CA . ARG A 1 110 ? 6.032 10.108 -11.778 1.00 67.88 110 ARG A CA 1
ATOM 904 C C . ARG A 1 110 ? 7.474 10.497 -11.466 1.00 67.88 110 ARG A C 1
ATOM 906 O O . ARG A 1 110 ? 7.778 11.004 -10.390 1.00 67.88 110 ARG A O 1
ATOM 913 N N . GLU A 1 111 ? 8.370 10.246 -12.408 1.00 57.44 111 GLU A N 1
ATOM 914 C CA . GLU A 1 111 ? 9.802 10.529 -12.303 1.00 57.44 111 GLU A CA 1
ATOM 915 C C . GLU A 1 111 ? 10.226 11.608 -13.316 1.00 57.44 111 GLU A C 1
ATOM 917 O O . GLU A 1 111 ? 9.608 11.784 -14.374 1.00 57.44 111 GLU A O 1
ATOM 922 N N . GLY A 1 112 ? 11.283 12.360 -12.987 1.00 51.44 112 GLY A N 1
ATOM 923 C CA . GLY A 1 112 ? 11.826 13.444 -13.820 1.00 51.44 112 GLY A CA 1
ATOM 924 C C . GLY A 1 112 ? 11.453 14.860 -13.362 1.00 51.44 112 GLY A C 1
ATOM 925 O O . GLY A 1 112 ? 10.423 15.070 -12.720 1.00 51.44 112 GLY A O 1
ATOM 926 N N . ASN A 1 113 ? 12.269 15.850 -13.748 1.00 43.72 113 ASN A N 1
ATOM 927 C CA . ASN A 1 113 ? 11.918 17.271 -13.643 1.00 43.72 113 ASN A CA 1
ATOM 928 C C . ASN A 1 113 ? 10.590 17.482 -14.396 1.00 43.72 113 ASN A C 1
ATOM 930 O O . ASN A 1 113 ? 10.550 17.303 -15.610 1.00 43.72 113 ASN A O 1
ATOM 934 N N . MET A 1 114 ? 9.508 17.822 -13.685 1.00 51.31 114 MET A N 1
ATOM 935 C CA . MET A 1 114 ? 8.112 17.950 -14.166 1.00 51.31 114 MET A CA 1
ATOM 936 C C . MET A 1 114 ? 7.244 16.675 -14.203 1.00 51.31 114 MET A C 1
ATOM 938 O O . MET A 1 114 ? 6.132 16.728 -14.725 1.00 51.31 114 MET A O 1
ATOM 942 N N . GLY A 1 115 ? 7.687 15.532 -13.664 1.00 55.25 115 GLY A N 1
ATOM 943 C CA . GLY A 1 115 ? 6.825 14.344 -13.516 1.00 55.25 115 GLY A CA 1
ATOM 944 C C . GLY A 1 115 ? 6.304 13.758 -14.837 1.00 55.25 115 GLY A C 1
ATOM 945 O O . GLY A 1 115 ? 5.224 13.169 -14.873 1.00 55.25 115 GLY A O 1
ATOM 946 N N . ARG A 1 116 ? 7.052 13.957 -15.931 1.00 58.28 116 ARG A N 1
ATOM 947 C CA . ARG A 1 116 ? 6.671 13.538 -17.291 1.00 58.28 116 ARG A CA 1
ATOM 948 C C . ARG A 1 116 ? 6.962 12.071 -17.593 1.00 58.28 116 ARG A C 1
ATOM 950 O O . ARG A 1 116 ? 6.428 11.548 -18.567 1.00 58.28 116 ARG A O 1
ATOM 957 N N . THR A 1 117 ? 7.798 11.404 -16.798 1.00 63.47 117 THR A N 1
ATOM 958 C CA . THR A 1 117 ? 8.118 9.994 -17.031 1.00 63.47 117 THR A CA 1
ATOM 959 C C . THR A 1 117 ? 7.308 9.129 -16.086 1.00 63.47 117 THR A C 1
ATOM 961 O O . THR A 1 117 ? 7.462 9.214 -14.871 1.00 63.47 117 THR A O 1
ATOM 964 N N . LEU A 1 118 ? 6.442 8.293 -16.653 1.00 70.50 118 LEU A N 1
ATOM 965 C CA . LEU A 1 118 ? 5.790 7.228 -15.909 1.00 70.50 118 LEU A CA 1
ATOM 966 C C . LEU A 1 118 ? 6.841 6.166 -15.562 1.00 70.50 118 LEU A C 1
ATOM 968 O O . LEU A 1 118 ? 7.527 5.655 -16.451 1.00 70.50 118 LEU A O 1
ATOM 972 N N . ALA A 1 119 ? 6.963 5.852 -14.283 1.00 75.88 119 ALA A N 1
ATOM 973 C CA . ALA A 1 119 ? 7.788 4.770 -13.778 1.00 75.88 119 ALA A CA 1
ATOM 974 C C . ALA A 1 119 ? 6.930 3.811 -12.946 1.00 75.88 119 ALA A C 1
ATOM 976 O O . ALA A 1 119 ? 5.791 4.114 -12.585 1.00 75.88 119 ALA A O 1
ATOM 977 N N . LEU A 1 120 ? 7.471 2.624 -12.687 1.00 82.88 120 LEU A N 1
ATOM 978 C CA . LEU A 1 120 ? 6.859 1.630 -11.818 1.00 82.88 120 LEU A CA 1
ATOM 979 C C . LEU A 1 120 ? 7.764 1.405 -10.610 1.00 82.88 120 LEU A C 1
ATOM 981 O O . LEU A 1 120 ? 8.933 1.054 -10.761 1.00 82.88 120 LEU A O 1
ATOM 985 N N . LYS A 1 121 ? 7.204 1.567 -9.414 1.00 83.69 121 LYS A N 1
ATOM 986 C CA . LYS A 1 121 ? 7.841 1.250 -8.136 1.00 83.69 121 LYS A CA 1
ATOM 987 C C . LYS A 1 121 ? 7.215 -0.020 -7.577 1.00 83.69 121 LYS A C 1
ATOM 989 O O . LYS A 1 121 ? 5.997 -0.116 -7.483 1.00 83.69 121 LYS A O 1
ATOM 994 N N . GLY A 1 122 ? 8.027 -0.992 -7.179 1.00 86.06 122 GLY A N 1
ATOM 995 C CA . GLY A 1 122 ? 7.520 -2.214 -6.560 1.00 86.06 122 GLY A CA 1
ATOM 996 C C . GLY A 1 122 ? 8.476 -3.406 -6.653 1.00 86.06 122 GLY A C 1
ATOM 997 O O . GLY A 1 122 ? 9.584 -3.254 -7.170 1.00 86.06 122 GLY A O 1
ATOM 998 N N . PRO A 1 123 ? 8.051 -4.573 -6.135 1.00 91.62 123 PRO A N 1
ATOM 999 C CA . PRO A 1 123 ? 6.806 -4.770 -5.388 1.00 91.62 123 PRO A CA 1
ATOM 1000 C C . PRO A 1 123 ? 6.849 -4.140 -3.980 1.00 91.62 123 PRO A C 1
ATOM 1002 O O . PRO A 1 123 ? 7.908 -4.028 -3.356 1.00 91.62 123 PRO A O 1
ATOM 1005 N N . GLY A 1 124 ? 5.696 -3.716 -3.470 1.00 92.81 124 GLY A N 1
ATOM 1006 C CA . GLY A 1 124 ? 5.538 -3.203 -2.107 1.00 92.81 124 GLY A CA 1
ATOM 1007 C C . GLY A 1 124 ? 4.093 -3.218 -1.632 1.00 92.81 124 GLY A C 1
ATOM 1008 O O . GLY A 1 124 ? 3.205 -3.667 -2.356 1.00 92.81 124 GLY A O 1
ATOM 1009 N N . ARG A 1 125 ? 3.855 -2.745 -0.411 1.00 93.56 125 ARG A N 1
ATOM 1010 C CA . ARG A 1 125 ? 2.511 -2.647 0.168 1.00 93.56 125 ARG A CA 1
ATOM 1011 C C . ARG A 1 125 ? 2.270 -1.254 0.692 1.00 93.56 125 ARG A C 1
ATOM 1013 O O . ARG A 1 125 ? 3.190 -0.570 1.150 1.00 93.56 125 ARG A O 1
ATOM 1020 N N . TYR A 1 126 ? 1.003 -0.876 0.675 1.00 92.62 126 TYR A N 1
ATOM 1021 C CA . TYR A 1 126 ? 0.567 0.276 1.428 1.00 92.62 126 TYR A CA 1
ATOM 1022 C C . TYR A 1 126 ? 0.165 -0.125 2.844 1.00 92.62 126 TYR A C 1
ATOM 1024 O O . TYR A 1 126 ? -0.487 -1.151 3.050 1.00 92.62 126 TYR A O 1
ATOM 1032 N N . LEU A 1 127 ?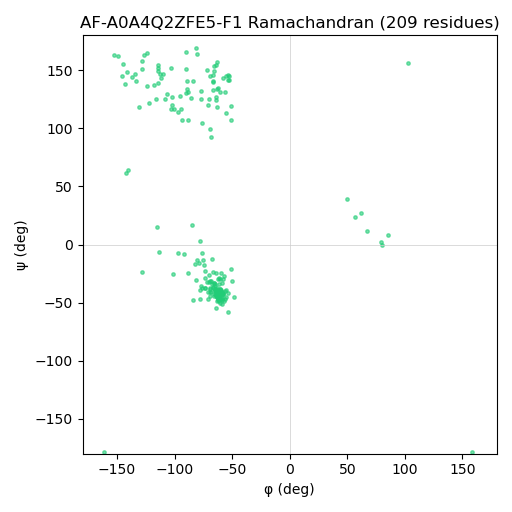 0.524 0.727 3.796 1.00 94.69 127 LEU A N 1
ATOM 1033 C CA . LEU A 1 127 ? 0.096 0.690 5.183 1.00 94.69 127 LEU A CA 1
ATOM 1034 C C . LEU A 1 127 ? -0.806 1.885 5.465 1.00 94.69 127 LEU A C 1
ATOM 1036 O O . LEU A 1 127 ? -0.535 2.996 5.008 1.00 94.69 127 LEU A O 1
ATOM 1040 N N . LEU A 1 128 ? -1.816 1.675 6.295 1.00 95.75 128 LEU A N 1
ATOM 1041 C CA . LEU A 1 128 ? -2.412 2.724 7.099 1.00 95.75 128 LEU A CA 1
ATOM 1042 C C . LEU A 1 128 ? -1.777 2.643 8.480 1.00 95.75 128 LEU A C 1
ATOM 1044 O O . LEU A 1 128 ? -1.956 1.648 9.184 1.00 95.75 128 LEU A O 1
ATOM 1048 N N . ARG A 1 129 ? -1.022 3.668 8.861 1.00 95.56 129 ARG A N 1
ATOM 1049 C CA . ARG A 1 129 ? -0.338 3.707 10.152 1.00 95.56 129 ARG A CA 1
ATOM 1050 C C . ARG A 1 129 ? -0.887 4.804 11.044 1.00 95.56 129 ARG A C 1
ATOM 1052 O O . ARG A 1 129 ? -1.268 5.864 10.553 1.00 95.56 129 ARG A O 1
ATOM 1059 N N . ARG A 1 130 ? -0.847 4.561 12.349 1.00 96.12 130 ARG A N 1
ATOM 1060 C CA . ARG A 1 130 ? -1.042 5.556 13.399 1.00 96.12 130 ARG A CA 1
ATOM 1061 C C . ARG A 1 130 ? 0.288 5.832 14.086 1.00 96.12 130 ARG A C 1
ATOM 1063 O O . ARG A 1 130 ? 0.966 4.904 14.526 1.00 96.12 130 ARG A O 1
ATOM 1070 N N . SER A 1 131 ? 0.676 7.099 14.127 1.00 95.06 131 SER A N 1
ATOM 1071 C CA . SER A 1 131 ? 1.872 7.546 14.845 1.00 95.06 131 SER A CA 1
ATOM 1072 C C . SER A 1 131 ? 1.577 7.705 16.343 1.00 95.06 131 SER A C 1
ATOM 1074 O O . SER A 1 131 ? 0.420 7.703 16.756 1.00 95.06 131 SER A O 1
ATOM 1076 N N . GLU A 1 132 ? 2.620 7.885 17.155 1.00 93.19 132 GLU A N 1
ATOM 1077 C CA . GLU A 1 132 ? 2.504 8.114 18.608 1.00 93.19 132 GLU A CA 1
ATOM 1078 C C . GLU A 1 132 ? 1.652 9.345 18.972 1.00 93.19 132 GLU A C 1
ATOM 1080 O O . GLU A 1 132 ? 0.972 9.337 19.991 1.00 93.19 132 GLU A O 1
ATOM 1085 N N . ASP A 1 133 ? 1.619 10.371 18.114 1.00 92.38 133 ASP A N 1
ATOM 1086 C CA . ASP A 1 133 ? 0.768 11.564 18.271 1.00 92.38 133 ASP A CA 1
ATOM 1087 C C . ASP A 1 133 ? -0.712 11.332 17.888 1.00 92.38 133 ASP A C 1
ATOM 1089 O O . ASP A 1 133 ? -1.514 12.265 17.877 1.00 92.38 133 ASP A O 1
ATOM 1093 N N . GLY A 1 134 ? -1.082 10.098 17.530 1.00 90.50 134 GLY A N 1
ATOM 1094 C CA . GLY A 1 134 ? -2.428 9.729 17.094 1.00 90.50 134 GLY A CA 1
ATOM 1095 C C . GLY A 1 134 ? -2.742 10.067 15.632 1.00 90.50 134 GLY A C 1
ATOM 1096 O O . GLY A 1 134 ? -3.839 9.758 15.159 1.00 90.50 134 GLY A O 1
ATOM 1097 N N . SER A 1 135 ? -1.810 10.661 14.880 1.00 93.00 135 SER A N 1
ATOM 1098 C CA . SER A 1 135 ? -2.005 10.945 13.454 1.00 93.00 135 SER A CA 1
ATOM 1099 C C . SER A 1 135 ? -2.099 9.657 12.636 1.00 93.00 135 SER A C 1
ATOM 1101 O O . SER A 1 135 ? -1.265 8.761 12.767 1.00 93.00 135 SER A O 1
ATOM 1103 N N . ILE A 1 136 ? -3.103 9.577 11.759 1.00 95.00 136 ILE A N 1
ATOM 1104 C CA . ILE A 1 136 ? -3.289 8.462 10.825 1.00 95.00 136 ILE A CA 1
ATOM 1105 C C . ILE A 1 136 ? -2.826 8.897 9.434 1.00 95.00 136 ILE A C 1
ATOM 1107 O O . ILE A 1 136 ? -3.276 9.921 8.920 1.00 95.00 136 ILE A O 1
ATOM 1111 N N . ALA A 1 137 ? -1.942 8.117 8.815 1.00 92.88 137 ALA A N 1
ATOM 1112 C CA . ALA A 1 137 ? -1.407 8.400 7.487 1.00 92.88 137 ALA A CA 1
ATOM 1113 C C . ALA A 1 137 ? -1.241 7.122 6.657 1.00 92.88 137 ALA A C 1
ATOM 1115 O O . ALA A 1 137 ? -0.952 6.051 7.196 1.00 92.88 137 ALA A O 1
ATOM 1116 N N . SER A 1 138 ? -1.395 7.252 5.336 1.00 91.88 138 SER A N 1
ATOM 1117 C CA . SER A 1 138 ? -1.044 6.190 4.395 1.00 91.88 138 SER A CA 1
ATOM 1118 C C . SER A 1 138 ? 0.447 6.251 4.063 1.00 91.88 138 SER A C 1
ATOM 1120 O O . SER A 1 138 ? 1.027 7.329 3.924 1.00 91.88 138 SER A O 1
ATOM 1122 N N . GLU A 1 139 ? 1.086 5.092 3.942 1.00 91.75 139 GLU A N 1
ATOM 1123 C CA . GLU A 1 139 ? 2.501 4.997 3.599 1.00 91.75 139 GLU A CA 1
ATOM 1124 C C . GLU A 1 139 ? 2.782 3.802 2.691 1.00 91.75 139 GLU A C 1
ATOM 1126 O O . GLU A 1 139 ? 2.266 2.712 2.911 1.00 91.75 139 GLU A O 1
ATOM 1131 N N . TRP A 1 140 ? 3.626 4.003 1.677 1.00 91.19 140 TRP A N 1
ATOM 1132 C CA . TRP A 1 140 ? 4.117 2.927 0.821 1.00 91.19 140 TRP A CA 1
ATOM 1133 C C . TRP A 1 140 ? 5.466 2.410 1.300 1.00 91.19 140 TRP A C 1
ATOM 1135 O O . TRP A 1 140 ? 6.429 3.180 1.364 1.00 91.19 140 TRP A O 1
ATOM 1145 N N . LEU A 1 141 ? 5.579 1.097 1.485 1.00 91.75 141 LEU A N 1
ATOM 1146 C CA . LEU A 1 141 ? 6.840 0.442 1.810 1.00 91.75 141 LEU A CA 1
ATOM 1147 C C . LEU A 1 141 ? 7.176 -0.657 0.793 1.00 91.75 141 LEU A C 1
ATOM 1149 O O . LEU A 1 141 ? 6.305 -1.445 0.423 1.00 91.75 141 LEU A O 1
ATOM 1153 N N . PRO A 1 142 ? 8.440 -0.746 0.336 1.00 93.00 142 PRO A N 1
ATOM 1154 C CA . PRO A 1 142 ? 8.897 -1.875 -0.471 1.00 93.00 142 PRO A CA 1
ATOM 1155 C C . PRO A 1 142 ? 8.708 -3.202 0.272 1.00 93.00 142 PRO A C 1
ATOM 1157 O O . PRO A 1 142 ? 8.965 -3.269 1.474 1.00 93.00 142 PRO A O 1
ATOM 1160 N N . GLU A 1 143 ? 8.356 -4.274 -0.439 1.00 94.44 143 GLU A N 1
ATOM 1161 C CA . GLU A 1 143 ? 8.141 -5.596 0.175 1.00 94.44 143 GLU A CA 1
ATOM 1162 C C . GLU A 1 143 ? 9.371 -6.082 0.969 1.00 94.44 143 GLU A C 1
ATOM 1164 O O . GLU A 1 143 ? 9.196 -6.533 2.101 1.00 94.44 143 GLU A O 1
ATOM 1169 N N . PRO A 1 144 ? 10.626 -5.888 0.501 1.00 94.00 144 PRO A N 1
ATOM 1170 C CA . PRO A 1 144 ? 11.806 -6.236 1.298 1.00 94.00 144 PRO A CA 1
ATOM 1171 C C . PRO A 1 144 ? 11.956 -5.422 2.590 1.00 94.00 144 PRO A C 1
ATOM 1173 O O . PRO A 1 144 ? 12.636 -5.843 3.522 1.00 94.00 144 PRO A O 1
ATOM 1176 N N . ALA A 1 145 ? 11.382 -4.218 2.671 1.00 92.75 145 ALA A N 1
ATOM 1177 C CA . ALA A 1 145 ? 11.333 -3.485 3.934 1.00 92.75 145 ALA A CA 1
ATOM 1178 C C . ALA A 1 145 ? 10.343 -4.160 4.887 1.00 92.75 145 ALA A C 1
ATOM 1180 O O . ALA A 1 145 ? 10.708 -4.445 6.022 1.00 92.75 145 ALA A O 1
ATOM 1181 N N . ILE A 1 146 ? 9.150 -4.497 4.396 1.00 94.25 146 ILE A N 1
ATOM 1182 C CA . ILE A 1 146 ? 8.095 -5.155 5.175 1.00 94.25 146 ILE A CA 1
ATOM 1183 C C . ILE A 1 146 ? 8.568 -6.490 5.728 1.00 94.25 146 ILE A C 1
ATOM 1185 O O . ILE A 1 146 ? 8.466 -6.725 6.926 1.00 94.25 146 ILE A O 1
ATOM 1189 N N . GLN A 1 147 ? 9.183 -7.323 4.894 1.00 93.62 147 GLN A N 1
ATOM 1190 C CA . GLN A 1 147 ? 9.722 -8.616 5.316 1.00 93.62 147 GLN A CA 1
ATOM 1191 C C . GLN A 1 147 ? 10.792 -8.502 6.413 1.00 93.62 147 GLN A C 1
ATOM 1193 O O . GLN A 1 147 ? 10.965 -9.440 7.184 1.00 93.62 147 GLN A O 1
ATOM 1198 N N . ARG A 1 148 ? 11.487 -7.360 6.524 1.00 92.31 148 ARG A N 1
ATOM 1199 C CA . ARG A 1 148 ? 12.493 -7.135 7.573 1.00 92.31 148 ARG A CA 1
ATOM 1200 C C . ARG A 1 148 ? 11.889 -6.789 8.929 1.00 92.31 148 ARG A C 1
ATOM 1202 O O . ARG A 1 148 ? 12.420 -7.238 9.936 1.00 92.31 148 ARG A O 1
ATOM 1209 N N . PHE A 1 149 ? 10.823 -5.989 8.977 1.00 91.00 149 PHE A N 1
ATOM 1210 C CA . PHE A 1 149 ? 10.247 -5.546 10.254 1.00 91.00 149 PHE A CA 1
ATOM 1211 C C . PHE A 1 149 ? 8.987 -6.312 10.664 1.00 91.00 149 PHE A C 1
ATOM 1213 O O . PHE A 1 149 ? 8.700 -6.398 11.850 1.00 91.00 149 PHE A O 1
ATOM 1220 N N . TRP A 1 150 ? 8.226 -6.891 9.731 1.00 94.88 150 TRP A N 1
ATOM 1221 C CA . TRP A 1 150 ? 6.969 -7.569 10.061 1.00 94.88 150 TRP A CA 1
ATOM 1222 C C . TRP A 1 150 ? 7.130 -8.751 11.027 1.00 94.88 150 TRP A C 1
ATOM 1224 O O . TRP A 1 150 ? 6.300 -8.868 11.930 1.00 94.88 150 TRP A O 1
ATOM 1234 N N . PRO A 1 151 ? 8.190 -9.585 10.941 1.00 93.75 151 PRO A N 1
ATOM 1235 C CA . PRO A 1 151 ? 8.378 -10.684 11.886 1.00 93.75 151 PRO A CA 1
ATOM 1236 C C . PRO A 1 151 ? 8.426 -10.248 13.357 1.00 93.75 151 PRO A C 1
ATOM 1238 O O . PRO A 1 151 ? 8.006 -11.011 14.223 1.00 93.75 151 PRO A O 1
ATOM 1241 N N . SER A 1 152 ? 8.849 -9.011 13.664 1.00 92.31 152 SER A N 1
ATOM 1242 C CA . SER A 1 152 ? 8.877 -8.514 15.049 1.00 92.31 152 SER A CA 1
ATOM 1243 C C . SER A 1 152 ? 7.484 -8.334 15.659 1.00 92.31 152 SER A C 1
ATOM 1245 O O . SER A 1 152 ? 7.370 -8.117 16.860 1.00 92.31 152 SER A O 1
ATOM 1247 N N . THR A 1 153 ? 6.427 -8.388 14.846 1.00 94.19 153 THR A N 1
ATOM 1248 C CA . THR A 1 153 ? 5.036 -8.312 15.313 1.00 94.19 153 THR A CA 1
ATOM 1249 C C . THR A 1 153 ? 4.515 -9.646 15.849 1.00 94.19 153 THR A C 1
ATOM 1251 O O . THR A 1 153 ? 3.446 -9.671 16.453 1.00 94.19 153 THR A O 1
ATOM 1254 N N . GLY A 1 154 ? 5.219 -10.759 15.594 1.00 93.50 154 GLY A N 1
ATOM 1255 C CA . GLY A 1 154 ? 4.735 -12.109 15.902 1.00 93.50 154 GLY A CA 1
ATOM 1256 C C . GLY A 1 154 ? 3.531 -12.549 15.059 1.00 93.50 154 GLY A C 1
ATOM 1257 O O . GLY A 1 154 ? 2.897 -13.551 15.380 1.00 93.50 154 GLY A O 1
ATOM 1258 N N . ARG A 1 155 ? 3.189 -11.812 13.992 1.00 93.25 155 ARG A N 1
ATOM 1259 C CA . ARG A 1 155 ? 2.060 -12.109 13.102 1.00 93.25 155 ARG A CA 1
ATOM 1260 C C . ARG A 1 155 ? 2.538 -12.516 11.715 1.00 93.25 155 ARG A C 1
ATOM 1262 O O . ARG A 1 155 ? 3.521 -11.987 11.196 1.00 93.25 155 ARG A O 1
ATOM 1269 N N . ALA A 1 156 ? 1.788 -13.414 11.081 1.00 93.94 156 ALA A N 1
ATOM 1270 C CA . ALA A 1 156 ? 1.954 -13.688 9.661 1.00 93.94 156 ALA A CA 1
ATOM 1271 C C . ALA A 1 156 ? 1.609 -12.441 8.830 1.00 93.94 156 ALA A C 1
ATOM 1273 O O . ALA A 1 156 ? 0.844 -11.570 9.260 1.00 93.94 156 ALA A O 1
ATOM 1274 N N . LEU A 1 157 ? 2.184 -12.343 7.630 1.00 94.62 157 LEU A N 1
ATOM 1275 C CA . LEU A 1 157 ? 1.707 -11.369 6.654 1.00 94.62 157 LEU A CA 1
ATOM 1276 C C . LEU A 1 157 ? 0.279 -11.739 6.220 1.00 94.62 157 LEU A C 1
ATOM 1278 O O . LEU A 1 157 ? -0.053 -12.925 6.184 1.00 94.62 157 LEU A O 1
ATOM 1282 N N . PRO A 1 158 ? -0.555 -10.750 5.863 1.00 93.50 158 PRO A N 1
ATOM 1283 C CA . PRO A 1 158 ? -1.882 -10.994 5.329 1.00 93.50 158 PRO A CA 1
ATOM 1284 C C . PRO A 1 158 ? -1.863 -11.957 4.149 1.00 93.50 158 PRO A C 1
ATOM 1286 O O . PRO A 1 158 ? -0.992 -11.867 3.276 1.00 93.50 158 PRO A O 1
ATOM 1289 N N . VAL A 1 159 ? -2.873 -12.823 4.111 1.00 92.25 159 VAL A N 1
ATOM 1290 C CA . VAL A 1 159 ? -3.115 -13.721 2.984 1.00 92.25 159 VAL A CA 1
ATOM 1291 C C . VAL A 1 159 ? -3.448 -12.872 1.754 1.00 92.25 159 VAL A C 1
ATOM 1293 O O . VAL A 1 159 ? -4.377 -12.057 1.838 1.00 92.25 159 VAL A O 1
ATOM 1296 N N . PRO A 1 160 ? -2.707 -13.027 0.639 1.00 90.25 160 PRO A N 1
ATOM 1297 C CA . PRO A 1 160 ? -3.003 -12.335 -0.607 1.00 90.25 160 PRO A CA 1
ATOM 1298 C C . PRO A 1 160 ? -4.445 -12.571 -1.052 1.00 90.25 160 PRO A C 1
ATOM 1300 O O . PRO A 1 160 ? -4.970 -13.671 -0.917 1.00 90.25 160 PRO A O 1
ATOM 1303 N N . ASP A 1 161 ? -5.069 -11.527 -1.586 1.00 85.69 161 ASP A N 1
ATOM 1304 C CA . ASP A 1 161 ? -6.365 -11.637 -2.246 1.00 85.69 161 ASP A CA 1
ATOM 1305 C C . ASP A 1 161 ? -6.221 -12.150 -3.694 1.00 85.69 161 ASP A C 1
ATOM 1307 O O . ASP A 1 161 ? -5.141 -12.102 -4.300 1.00 85.69 161 ASP A O 1
ATOM 1311 N N . ASP A 1 162 ? -7.346 -12.595 -4.255 1.00 85.88 162 ASP A N 1
ATOM 1312 C CA . ASP A 1 162 ? -7.471 -12.996 -5.660 1.00 85.88 162 ASP A CA 1
ATOM 1313 C C . ASP A 1 162 ? -7.752 -11.802 -6.591 1.00 85.88 162 ASP A C 1
ATOM 1315 O O . ASP A 1 162 ? -8.200 -11.978 -7.728 1.00 85.88 162 ASP A O 1
ATOM 1319 N N . GLU A 1 163 ? -7.515 -10.561 -6.143 1.00 81.56 163 GLU A N 1
ATOM 1320 C CA . GLU A 1 163 ? -7.800 -9.401 -6.979 1.00 81.56 163 GLU A CA 1
ATOM 1321 C C . GLU A 1 163 ? -6.882 -9.358 -8.201 1.00 81.56 163 GLU A C 1
ATOM 1323 O O . GLU A 1 163 ? -5.661 -9.579 -8.099 1.00 81.56 163 GLU A O 1
ATOM 1328 N N . PRO A 1 164 ? -7.437 -8.980 -9.367 1.00 83.00 164 PRO A N 1
ATOM 1329 C CA . PRO A 1 164 ? -6.623 -8.748 -10.537 1.00 83.00 164 PRO A CA 1
ATOM 1330 C C . PRO A 1 164 ? -5.649 -7.589 -10.297 1.00 83.00 164 PRO A C 1
ATOM 1332 O O . PRO A 1 164 ? -5.848 -6.693 -9.463 1.00 83.00 164 PRO A O 1
ATOM 1335 N N . GLU A 1 165 ? -4.576 -7.600 -11.084 1.00 82.44 165 GLU A N 1
ATOM 1336 C CA . GLU A 1 165 ? -3.654 -6.475 -11.152 1.00 82.44 165 GLU A CA 1
ATOM 1337 C C . GLU A 1 165 ? -4.402 -5.183 -11.504 1.00 82.44 165 GLU A C 1
ATOM 1339 O O . GLU A 1 165 ? -5.375 -5.178 -12.263 1.00 82.44 165 GLU A O 1
ATOM 1344 N N . ARG A 1 166 ? -3.944 -4.063 -10.939 1.00 81.25 166 ARG A N 1
ATOM 1345 C CA . ARG A 1 166 ? -4.592 -2.772 -11.151 1.00 81.25 166 ARG A CA 1
ATOM 1346 C C . ARG A 1 166 ? -4.535 -2.374 -12.629 1.00 81.25 166 ARG A C 1
ATOM 1348 O O . ARG A 1 166 ? -3.450 -2.418 -13.215 1.00 81.25 166 ARG A O 1
ATOM 1355 N N . PRO A 1 167 ? -5.645 -1.894 -13.223 1.00 82.19 167 PRO A N 1
ATOM 1356 C CA . PRO A 1 167 ? -5.665 -1.498 -14.630 1.00 82.19 167 PRO A CA 1
ATOM 1357 C C . PRO A 1 167 ? -4.592 -0.462 -14.988 1.00 82.19 167 PRO A C 1
ATOM 1359 O O . PRO A 1 167 ? -3.953 -0.572 -16.031 1.00 82.19 167 PRO A O 1
ATOM 1362 N N . TRP A 1 168 ? -4.332 0.508 -14.104 1.00 78.50 168 TRP A N 1
ATOM 1363 C CA . TRP A 1 168 ? -3.305 1.533 -14.328 1.00 78.50 168 TRP A CA 1
ATOM 1364 C C . TRP A 1 168 ? -1.877 0.980 -14.264 1.00 78.50 168 TRP A C 1
ATOM 1366 O O . TRP A 1 168 ? -1.012 1.449 -14.999 1.00 78.50 168 TRP A O 1
ATOM 1376 N N . VAL A 1 169 ? -1.626 -0.042 -13.442 1.00 84.12 169 VAL A N 1
ATOM 1377 C CA . VAL A 1 169 ? -0.328 -0.735 -13.380 1.00 84.12 169 VAL A CA 1
ATOM 1378 C C . VAL A 1 169 ? -0.094 -1.526 -14.661 1.00 84.12 169 VAL A C 1
ATOM 1380 O O . VAL A 1 169 ? 0.989 -1.448 -15.243 1.00 84.12 169 VAL A O 1
ATOM 1383 N N . LYS A 1 170 ? -1.121 -2.240 -15.134 1.00 86.12 170 LYS A N 1
ATOM 1384 C CA . LYS A 1 170 ? -1.074 -2.961 -16.409 1.00 86.12 170 LYS A CA 1
ATOM 1385 C C . LYS A 1 170 ? -0.783 -2.002 -17.569 1.00 86.12 170 LYS A C 1
ATOM 1387 O O . LYS A 1 170 ? 0.190 -2.206 -18.292 1.00 86.12 170 LYS A O 1
ATOM 1392 N N . ALA A 1 171 ? -1.544 -0.912 -17.675 1.00 84.56 171 ALA A N 1
ATOM 1393 C CA . ALA A 1 171 ? -1.348 0.111 -18.703 1.00 84.56 171 ALA A CA 1
ATOM 1394 C C . ALA A 1 171 ? 0.054 0.745 -18.639 1.00 84.56 171 ALA A C 1
ATOM 1396 O O . ALA A 1 171 ? 0.700 0.956 -19.665 1.00 84.56 171 ALA A O 1
ATOM 1397 N N . ALA A 1 172 ? 0.566 1.009 -17.435 1.00 83.25 172 ALA A N 1
ATOM 1398 C CA . ALA A 1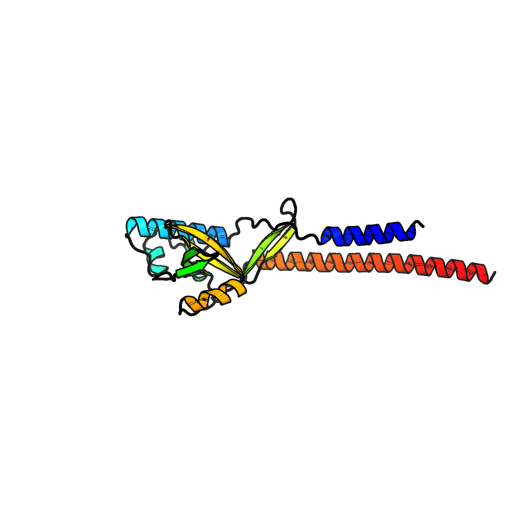 172 ? 1.914 1.528 -17.241 1.00 83.25 172 ALA A CA 1
ATOM 1399 C C . ALA A 1 172 ? 2.995 0.558 -17.729 1.00 83.25 172 ALA A C 1
ATOM 1401 O O . ALA A 1 172 ? 3.940 0.967 -18.408 1.00 83.25 172 ALA A O 1
ATOM 1402 N N . ARG A 1 173 ? 2.851 -0.736 -17.421 1.00 85.88 173 ARG A N 1
ATOM 1403 C CA . ARG A 1 173 ? 3.776 -1.780 -17.881 1.00 85.88 173 ARG A CA 1
ATOM 1404 C C . ARG A 1 173 ? 3.778 -1.880 -19.405 1.00 85.88 173 ARG A C 1
ATOM 1406 O O . ARG A 1 173 ? 4.852 -1.944 -20.000 1.00 85.88 173 ARG A O 1
ATOM 1413 N N . GLU A 1 174 ? 2.602 -1.841 -20.027 1.00 87.88 174 GLU A N 1
ATOM 1414 C CA . GLU A 1 174 ? 2.448 -1.843 -21.486 1.00 87.88 174 GLU A CA 1
ATOM 1415 C C . GLU A 1 174 ? 3.126 -0.621 -22.123 1.00 87.88 174 GLU A C 1
ATOM 1417 O O . GLU A 1 174 ? 3.937 -0.770 -23.037 1.00 87.88 174 GLU A O 1
ATOM 1422 N N . GLN A 1 175 ? 2.903 0.584 -21.586 1.00 84.69 175 GLN A N 1
ATOM 1423 C CA . GLN A 1 175 ? 3.570 1.802 -22.063 1.00 84.69 175 GLN A CA 1
ATOM 1424 C C . GLN A 1 175 ? 5.097 1.729 -21.925 1.00 84.69 175 GLN A C 1
ATOM 1426 O O . GLN A 1 175 ? 5.828 2.103 -22.847 1.00 84.69 175 GLN A O 1
ATOM 1431 N N . MET A 1 176 ? 5.604 1.224 -20.796 1.00 82.19 176 MET A N 1
ATOM 1432 C CA . MET A 1 176 ? 7.044 1.040 -20.590 1.00 82.19 176 MET A CA 1
ATOM 1433 C C . MET A 1 176 ? 7.637 0.028 -21.575 1.00 82.19 176 MET A C 1
ATOM 1435 O O . MET A 1 176 ? 8.731 0.256 -22.096 1.00 82.19 176 MET A O 1
ATOM 1439 N N . MET A 1 177 ? 6.929 -1.069 -21.853 1.00 86.81 177 MET A N 1
ATOM 1440 C CA . MET A 1 177 ? 7.346 -2.065 -22.840 1.00 86.81 177 MET A CA 1
ATOM 1441 C C . MET A 1 177 ? 7.407 -1.456 -24.243 1.00 86.81 177 MET A C 1
ATOM 1443 O O . MET A 1 177 ? 8.443 -1.556 -24.899 1.00 86.81 177 MET A O 1
ATOM 1447 N N . MET A 1 178 ? 6.360 -0.743 -24.664 1.00 86.00 178 MET A N 1
ATOM 1448 C CA . MET A 1 178 ? 6.324 -0.055 -25.959 1.00 86.00 178 MET A CA 1
ATOM 1449 C C . MET A 1 178 ? 7.464 0.957 -26.101 1.00 86.00 178 MET A C 1
ATOM 1451 O O . MET A 1 178 ? 8.134 0.997 -27.133 1.00 86.00 178 MET A O 1
ATOM 1455 N N . LYS A 1 179 ? 7.762 1.720 -25.042 1.00 82.25 179 LYS A N 1
ATOM 1456 C CA . LYS A 1 179 ? 8.899 2.650 -25.025 1.00 82.25 179 LYS A CA 1
ATOM 1457 C C . LYS A 1 179 ? 10.236 1.924 -25.204 1.00 82.25 179 LYS A C 1
ATOM 1459 O O . LYS A 1 179 ? 11.076 2.390 -25.969 1.00 82.25 179 LYS A O 1
ATOM 1464 N N . ARG A 1 180 ? 10.443 0.785 -24.532 1.00 83.62 180 ARG A N 1
ATOM 1465 C CA . ARG A 1 180 ? 11.670 -0.025 -24.672 1.00 83.62 180 ARG A CA 1
ATOM 1466 C C . ARG A 1 180 ? 11.833 -0.574 -26.086 1.00 83.62 180 ARG A C 1
ATOM 1468 O O . ARG A 1 180 ? 12.927 -0.481 -26.633 1.00 83.62 180 ARG A O 1
ATOM 1475 N N . VAL A 1 181 ? 10.756 -1.089 -26.680 1.00 90.06 181 VAL A N 1
ATOM 1476 C CA . VAL A 1 181 ? 10.759 -1.572 -28.070 1.00 90.06 181 VAL A CA 1
ATOM 1477 C C . VAL A 1 181 ? 11.098 -0.432 -29.028 1.00 90.06 181 VAL A C 1
ATOM 1479 O O . VAL A 1 181 ? 12.006 -0.576 -29.841 1.00 90.06 181 VAL A O 1
ATOM 1482 N N . GLY A 1 182 ? 10.448 0.727 -28.885 1.00 89.38 182 GLY A N 1
ATOM 1483 C CA . GLY A 1 182 ? 10.726 1.903 -29.713 1.00 89.38 182 GLY A CA 1
ATOM 1484 C C . GLY A 1 182 ? 12.181 2.372 -29.623 1.00 89.38 182 GLY A C 1
ATOM 1485 O O . GLY A 1 182 ? 12.802 2.638 -30.651 1.00 89.38 182 GLY A O 1
ATOM 1486 N N . ILE A 1 183 ? 12.756 2.406 -28.414 1.00 87.25 183 ILE A N 1
ATOM 1487 C CA . ILE A 1 183 ? 14.180 2.723 -28.211 1.00 87.25 183 ILE A CA 1
ATOM 1488 C C . ILE A 1 183 ? 15.068 1.681 -28.899 1.00 87.25 183 ILE A C 1
ATOM 1490 O O . ILE A 1 183 ? 15.981 2.062 -29.624 1.00 87.25 183 ILE A O 1
ATOM 1494 N N . GLY A 1 184 ? 14.789 0.386 -28.723 1.00 88.56 184 GLY A N 1
ATOM 1495 C CA . GLY A 1 184 ? 15.558 -0.689 -29.355 1.00 88.56 184 GLY A CA 1
ATOM 1496 C C . GLY A 1 184 ? 15.567 -0.594 -30.883 1.00 88.56 184 GLY A C 1
ATOM 1497 O O . GLY A 1 184 ? 16.632 -0.662 -31.497 1.00 88.56 184 GLY A O 1
ATOM 1498 N N . VAL A 1 185 ? 14.401 -0.354 -31.492 1.00 93.06 185 VAL A N 1
ATOM 1499 C CA . VAL A 1 185 ? 14.268 -0.154 -32.945 1.00 93.06 185 VAL A CA 1
ATOM 1500 C C . VAL A 1 185 ? 15.047 1.081 -33.400 1.00 93.06 185 VAL A C 1
ATOM 1502 O O . VAL A 1 185 ? 15.830 0.996 -34.345 1.00 93.06 185 VAL A O 1
ATOM 1505 N N . ALA A 1 186 ? 14.899 2.216 -32.712 1.00 90.19 186 ALA A N 1
ATOM 1506 C CA . ALA A 1 186 ? 15.626 3.438 -33.051 1.00 90.19 186 ALA A CA 1
ATOM 1507 C C . ALA A 1 186 ? 17.151 3.248 -32.953 1.00 90.19 186 ALA A C 1
ATOM 1509 O O . ALA A 1 186 ? 17.882 3.648 -33.860 1.00 90.19 186 ALA A O 1
ATOM 1510 N N . SER A 1 187 ? 17.641 2.592 -31.897 1.00 89.56 187 SER A N 1
ATOM 1511 C CA . SER A 1 187 ? 19.064 2.272 -31.735 1.00 89.56 187 SER A CA 1
ATOM 1512 C C . SER A 1 187 ? 19.583 1.361 -32.849 1.00 89.56 187 SER A C 1
ATOM 1514 O O . SER A 1 187 ? 20.670 1.610 -33.372 1.00 89.56 187 SER A O 1
ATOM 1516 N N . ALA A 1 188 ? 18.808 0.352 -33.256 1.00 93.06 188 ALA A N 1
ATOM 1517 C CA . ALA A 1 188 ? 19.169 -0.534 -34.361 1.00 93.06 188 ALA A CA 1
ATOM 1518 C C . ALA A 1 188 ? 19.254 0.218 -35.700 1.00 93.06 188 ALA A C 1
ATOM 1520 O O . ALA A 1 188 ? 20.222 0.043 -36.440 1.00 93.06 188 ALA A O 1
ATOM 1521 N N . LEU A 1 189 ? 18.296 1.109 -35.987 1.00 94.69 189 LEU A N 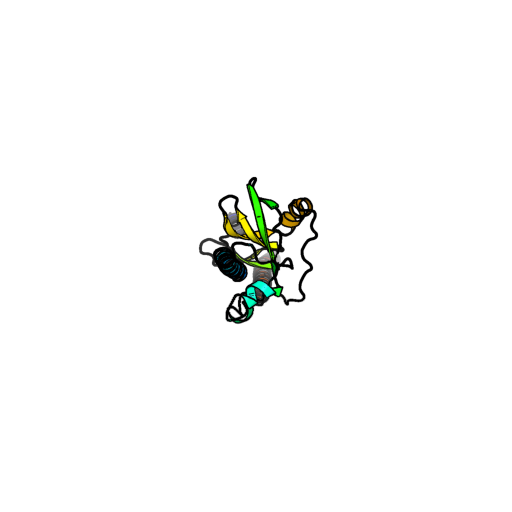1
ATOM 1522 C CA . LEU A 1 189 ? 18.305 1.940 -37.197 1.00 94.69 189 LEU A CA 1
ATOM 1523 C C . LEU A 1 189 ? 19.513 2.884 -37.238 1.00 94.69 189 LEU A C 1
ATOM 1525 O O . LEU A 1 189 ? 20.170 3.004 -38.273 1.00 94.69 189 LEU A O 1
ATOM 1529 N N . VAL A 1 190 ? 19.850 3.516 -36.111 1.00 93.19 190 VAL A N 1
ATOM 1530 C CA . VAL A 1 190 ? 21.045 4.367 -36.004 1.00 93.19 190 VAL A CA 1
ATOM 1531 C C . VAL A 1 190 ? 22.317 3.547 -36.226 1.00 93.19 190 VAL A C 1
ATOM 1533 O O . VAL A 1 190 ? 23.184 3.966 -36.992 1.00 93.19 190 VAL A O 1
ATOM 1536 N N . ALA A 1 191 ? 22.428 2.365 -35.614 1.00 91.25 191 ALA A N 1
ATOM 1537 C CA . ALA A 1 191 ? 23.576 1.480 -35.805 1.00 91.25 191 ALA A CA 1
ATOM 1538 C C . ALA A 1 191 ? 23.722 1.034 -37.271 1.00 91.25 191 ALA A C 1
ATOM 1540 O O . ALA A 1 191 ? 24.824 1.096 -37.823 1.00 91.25 191 ALA A O 1
ATOM 1541 N N . ALA A 1 192 ? 22.616 0.664 -37.925 1.00 92.56 192 ALA A N 1
ATOM 1542 C CA . ALA A 1 192 ? 22.592 0.291 -39.337 1.00 92.56 192 ALA A CA 1
ATOM 1543 C C . ALA A 1 192 ? 23.019 1.454 -40.248 1.00 92.56 192 ALA A C 1
ATOM 1545 O O . ALA A 1 192 ? 23.857 1.271 -41.132 1.00 92.56 192 ALA A O 1
ATOM 1546 N N . TRP A 1 193 ? 22.514 2.667 -39.997 1.00 93.38 193 TRP A N 1
ATOM 1547 C CA . TRP A 1 193 ? 22.902 3.865 -40.746 1.00 93.38 193 TRP A CA 1
ATOM 1548 C C . TRP A 1 193 ? 24.395 4.188 -40.595 1.00 93.38 193 TRP A C 1
ATOM 1550 O O . TRP A 1 193 ? 25.079 4.477 -41.582 1.00 93.38 193 TRP A O 1
ATOM 1560 N N . ILE A 1 194 ? 24.932 4.087 -39.373 1.00 91.81 194 ILE A N 1
ATOM 1561 C CA . ILE A 1 194 ? 26.366 4.264 -39.110 1.00 91.81 194 ILE A CA 1
ATOM 1562 C C . ILE A 1 194 ? 27.178 3.219 -39.889 1.00 91.81 194 ILE A C 1
ATOM 1564 O O . ILE A 1 194 ? 28.112 3.588 -40.606 1.00 91.81 194 ILE A O 1
ATOM 1568 N N . ALA A 1 195 ? 26.815 1.936 -39.797 1.00 91.00 195 ALA A N 1
ATOM 1569 C CA . ALA A 1 195 ? 27.509 0.850 -40.488 1.00 91.00 195 ALA A CA 1
ATOM 1570 C C . ALA A 1 195 ? 27.518 1.046 -42.013 1.00 91.00 195 ALA A C 1
ATOM 1572 O O . ALA A 1 195 ? 28.584 0.975 -42.632 1.00 91.00 195 ALA A O 1
ATOM 1573 N N . ALA A 1 196 ? 26.370 1.387 -42.607 1.00 89.94 196 ALA A N 1
ATOM 1574 C CA . ALA A 1 196 ? 26.247 1.668 -44.037 1.00 89.94 196 ALA A CA 1
ATOM 1575 C C . ALA A 1 196 ? 27.182 2.804 -44.484 1.00 89.94 196 ALA A C 1
ATOM 1577 O O . ALA A 1 196 ? 27.873 2.686 -45.497 1.00 89.94 196 ALA A O 1
ATOM 1578 N N . ARG A 1 197 ? 27.289 3.880 -43.692 1.00 88.50 197 ARG A N 1
ATOM 1579 C CA . ARG A 1 197 ? 28.170 5.016 -44.007 1.00 88.50 197 ARG A CA 1
ATOM 1580 C C . ARG A 1 197 ? 29.657 4.652 -43.966 1.00 88.50 197 ARG A C 1
ATOM 1582 O O . ARG A 1 197 ? 30.440 5.175 -44.759 1.00 88.50 197 ARG A O 1
ATOM 1589 N N . PHE A 1 198 ? 30.069 3.790 -43.038 1.00 83.31 198 PHE A N 1
ATOM 1590 C CA . PHE A 1 198 ? 31.465 3.350 -42.937 1.00 83.31 198 PHE A CA 1
ATOM 1591 C C . PHE A 1 198 ? 31.838 2.321 -44.007 1.00 83.31 198 PHE A C 1
ATOM 1593 O O . PHE A 1 198 ? 32.943 2.392 -44.549 1.00 83.31 198 PHE A O 1
ATOM 1600 N N . LEU A 1 199 ? 30.925 1.411 -44.346 1.00 80.38 199 LEU A N 1
ATOM 1601 C CA . LEU A 1 199 ? 31.122 0.442 -45.425 1.00 80.38 199 LEU A CA 1
ATOM 1602 C C . LEU A 1 199 ? 31.143 1.122 -46.802 1.00 80.38 199 LEU A C 1
ATOM 1604 O O . LEU A 1 199 ? 32.026 0.818 -47.601 1.00 80.38 199 LEU A O 1
ATOM 1608 N N . GLY A 1 200 ? 30.272 2.110 -47.042 1.00 72.75 200 GLY A N 1
ATOM 1609 C CA . GLY A 1 200 ? 30.301 2.930 -48.262 1.00 72.75 200 GLY A CA 1
ATOM 1610 C C . GLY A 1 200 ? 31.647 3.635 -48.458 1.00 72.75 200 GLY A C 1
ATOM 1611 O O . GLY A 1 200 ? 32.293 3.467 -49.485 1.00 72.75 200 GLY A O 1
ATOM 1612 N N . LYS A 1 201 ? 32.167 4.293 -47.410 1.00 66.38 201 LYS A N 1
ATOM 1613 C CA . LYS A 1 201 ? 33.494 4.938 -47.458 1.00 66.38 201 LYS A CA 1
ATOM 1614 C C . LYS A 1 201 ? 34.660 3.975 -47.709 1.00 66.38 201 LYS A C 1
ATOM 1616 O O . LYS A 1 201 ? 35.688 4.401 -48.233 1.00 66.38 201 LYS A O 1
ATOM 1621 N N . ARG A 1 202 ? 34.558 2.706 -47.293 1.00 64.31 202 ARG A N 1
ATOM 1622 C CA . ARG A 1 202 ? 35.582 1.690 -47.600 1.00 64.31 202 ARG A CA 1
ATOM 1623 C C . ARG A 1 202 ? 35.528 1.263 -49.064 1.00 64.31 202 ARG A C 1
ATOM 1625 O O . ARG A 1 202 ? 36.584 1.075 -49.657 1.00 64.31 202 ARG A O 1
ATOM 1632 N N . ARG A 1 203 ? 34.328 1.154 -49.638 1.00 63.19 203 ARG A N 1
ATOM 1633 C CA . ARG A 1 203 ? 34.132 0.812 -51.052 1.00 63.19 203 ARG A CA 1
ATOM 1634 C C . ARG A 1 203 ? 34.702 1.893 -51.975 1.00 63.19 203 ARG A C 1
ATOM 1636 O O . ARG A 1 203 ? 35.437 1.563 -52.901 1.00 63.19 203 ARG A O 1
ATOM 1643 N N . ASP A 1 204 ? 34.487 3.167 -51.656 1.00 63.25 204 ASP A N 1
ATOM 1644 C CA . ASP A 1 204 ? 35.028 4.283 -52.449 1.00 63.25 204 ASP A CA 1
ATOM 1645 C C . ASP A 1 204 ? 36.568 4.317 -52.430 1.00 63.25 204 ASP A C 1
ATOM 1647 O O . ASP A 1 204 ? 37.204 4.523 -53.461 1.00 63.25 204 ASP A O 1
ATOM 1651 N N . ARG A 1 205 ? 37.190 4.024 -51.277 1.00 60.50 205 ARG A N 1
ATOM 1652 C CA . ARG A 1 205 ? 38.659 3.926 -51.165 1.00 60.50 205 ARG A CA 1
ATOM 1653 C C . ARG A 1 205 ? 39.248 2.722 -51.890 1.00 60.50 205 ARG A C 1
ATOM 1655 O O . ARG A 1 205 ? 40.328 2.839 -52.450 1.00 60.50 205 ARG A O 1
ATOM 1662 N N . ALA A 1 206 ? 38.569 1.576 -51.867 1.00 60.56 206 ALA A N 1
ATOM 1663 C CA . ALA A 1 206 ? 39.014 0.401 -52.612 1.00 60.56 206 ALA A CA 1
ATOM 1664 C C . ALA A 1 206 ? 38.968 0.648 -54.128 1.00 60.56 206 ALA A C 1
ATOM 1666 O O . ALA A 1 206 ? 39.845 0.189 -54.848 1.00 60.56 206 ALA A O 1
ATOM 1667 N N . THR A 1 207 ? 37.996 1.432 -54.600 1.00 65.38 207 THR A N 1
ATOM 1668 C CA . THR A 1 207 ? 37.859 1.773 -56.025 1.00 65.38 207 THR A CA 1
ATOM 1669 C C . THR A 1 207 ? 38.952 2.749 -56.493 1.00 65.38 207 THR A C 1
ATOM 1671 O O . THR A 1 207 ? 39.418 2.636 -57.617 1.00 65.38 207 THR A O 1
ATOM 1674 N N . GLN A 1 208 ? 39.432 3.650 -55.623 1.00 59.78 208 GLN A N 1
ATOM 1675 C CA . GLN A 1 208 ? 40.556 4.561 -55.914 1.00 59.78 208 GLN A CA 1
ATOM 1676 C C . GLN A 1 208 ? 41.950 3.908 -55.892 1.00 59.78 208 GLN A C 1
ATOM 1678 O O . GLN A 1 208 ? 42.910 4.548 -56.296 1.00 59.78 208 GLN A O 1
ATOM 1683 N N . LEU A 1 209 ? 42.091 2.685 -55.374 1.00 59.09 209 LEU A N 1
ATOM 1684 C CA . LEU A 1 209 ? 43.380 1.976 -55.313 1.00 59.09 209 LEU A CA 1
ATOM 1685 C C . LEU A 1 209 ? 43.586 0.993 -56.476 1.00 59.09 209 LEU A C 1
ATOM 1687 O O . LEU A 1 209 ? 44.657 0.406 -56.586 1.00 59.09 209 LEU A O 1
ATOM 1691 N N . VAL A 1 210 ? 42.558 0.780 -57.302 1.00 61.09 210 VAL A N 1
ATOM 1692 C CA . VAL A 1 210 ? 42.561 -0.187 -58.416 1.00 61.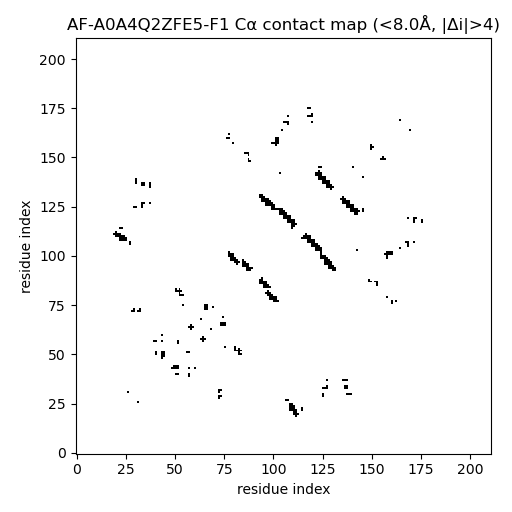09 210 VAL A CA 1
ATOM 1693 C C . VAL A 1 210 ? 42.484 0.513 -59.787 1.00 61.09 210 VAL A C 1
ATOM 1695 O O . VAL A 1 210 ? 42.627 -0.150 -60.810 1.00 61.09 210 VAL A O 1
ATOM 1698 N N . GLY A 1 211 ? 42.291 1.836 -59.820 1.00 50.00 211 GLY A N 1
ATOM 1699 C CA . GLY A 1 211 ? 42.385 2.670 -61.026 1.00 50.00 211 GLY A CA 1
ATOM 1700 C C . GLY A 1 211 ? 43.563 3.621 -60.932 1.00 50.00 211 GLY A C 1
ATOM 1701 O O . GLY A 1 211 ? 44.212 3.832 -61.976 1.00 50.00 211 GLY A O 1
#

Radius of gyration: 26.28 Å; Cα contacts (8 Å, |Δi|>4): 262; chains: 1; bounding box: 69×32×82 Å

Foldseek 3Di:
DVVVVVVVVVVVVVVVVPDFFPWDFDCFLQQVQLVVVLVLQVVVCVVVVDGDPDLVSSCVVDPHRPCVVCVLRDPVVQKDADVVFFWWQDPNFIKTFGIKGQDFAKTWIQTDDVSPDTDIDARWMWTFIAGPVRDTGIDIDHPVVCVVTVVVRVDDRHHHDPDDHRPVRVVSVVVVVVVVVVVVVVVVVVVVVVVVVVVVVVVVVVVVVVD

Sequence (211 aa):
MFIRRSLLLALLLSVALVSPARAWTSRTAESTALSNIGSFIKFFESEKKRMPESWKELDEFWEKPLDRSYPLVLPTRRYELFSPPPNIRLYGRSVQVIAMTRKPMWETTREGNMGRTLALKGPGRYLLRRSEDGSIASEWLPEPAIQRFWPSTGRALPVPDDEPERPWVKAAREQMMMKRVGIGVASALVAAWIAARFLGKRRDRATQLVG

Solvent-accessible surface area (backbone atoms only — not comparable to full-atom values): 12003 Å² total; per-residue (Å²): 122,69,69,64,54,55,54,49,49,53,52,49,54,59,53,66,74,66,61,83,46,79,66,50,75,59,89,40,62,63,48,52,30,38,43,50,52,46,52,54,50,53,53,46,26,72,75,69,74,45,82,68,73,45,71,66,57,53,27,70,74,40,100,58,42,58,39,76,79,35,67,93,48,29,62,60,81,48,40,41,69,40,60,79,48,49,63,43,75,57,98,90,38,66,31,32,40,44,30,34,42,21,47,72,37,66,40,71,30,24,27,42,93,85,48,77,38,83,42,77,50,65,55,15,32,47,33,29,32,30,40,85,88,67,51,71,47,51,46,82,43,46,42,77,56,47,68,69,52,44,63,78,54,81,50,81,79,60,73,62,59,89,70,76,80,54,70,69,45,54,52,50,51,51,53,53,49,52,50,51,51,52,50,51,51,52,52,51,53,53,51,50,53,52,49,52,55,56,52,51,57,49,52,58,53,57,56,66,74,76,112

Secondary structure (DSSP, 8-state):
-HHHHHHHHHHHHHHHTT-----B-PPPHHHHHHHHHHHHHHHHHHHHSS--SSHHHHHHHSSS-HHHH-TTT--GGGEEEPSSPPEEEETTEEEEEEEEESS-EEEEEEESTTS-EEEEEEEEEEEEEEETTS-EEEEEEEHHHHHHHGGGGT-PPPPPP-PPPPHHHHHHHHHHHHHHHHHHHHHHHHHHHHHHHHHHHHHHHHHTT--

=== Feature glossary ===
Annotated list of the representations used here:

Nearest PDB structures. The Foldseek neighbor list gives the closest experimentally determined structures in the PDB, ranked by structural alignment. TM-score near 1 means near-identical fold; near 0.3 means only rough topology match. This is how one finds what a novel AlphaFold prediction most resembles in the solved-structure universe.

Foldseek 3Di. Foldseek's 3Di representation compresses backbone geometry into a per-residue letter drawn from a learned twenty-state alphabet. It captures the tertiary interaction pattern around each residue — which residues are packed against it in space, regardless of where they are in sequence.

Radius of gyration, Cα contacts, bounding box. Radius of gyration (Rg) is the root-mean-square distance of Cα atoms from their centroid — a single number for overall size and compactness. A globular domain of N residues has Rg ≈ 2.2·N^0.38 Å; an extended or disordered chain has a much larger Rg. The Cα contact count is the number of residue pairs whose Cα atoms are within 8 Å and are more than four positions apart in sequence — a standard proxy for tertiary packing density. The bounding box is the smallest axis-aligned box enclosing all Cα atoms.

InterPro / GO / CATH / organism. The annotation block draws on four external resources. InterPro: which protein families and domains the sequence belongs to. GO: standardi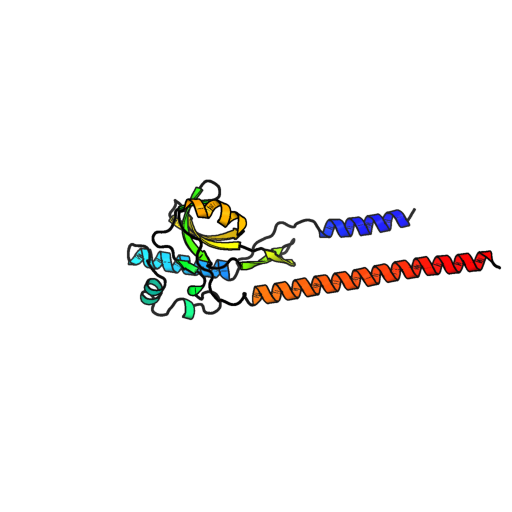zed terms for what the protein does, what process it participates in, and where in the cell it acts. CATH: which structural fold it has in the CATH hierarchy. Organism: the species of origin.

mmCIF coordinates. The mmCIF block holds the 3D Cartesian coordinates of each backbone atom (N, Cα, C, O) in ångströms. mmCIF is the PDB's canonical archive format — a tagged-loop text representation of the atomic model.

pLDDT. pLDDT is the predicted lDDT-Cα score: AlphaFold's confidence that the local environment of each residue (all inter-atomic distances within 15 Å) is correctly placed. It is a per-residue number between 0 and 100, with higher meaning more reliable.

Backbone torsions (φ/ψ). φ (phi) and ψ (psi) are the two rotatable backbone dihedrals per residue: φ is the C(i-1)–N–Cα–C torsion, ψ is the N–Cα–C–N(i+1) torsion, both in degrees on (−180°, 180°]. α-helical residues cluster near (−60°, −45°); β-strand residues near (−120°, +130°). A Ramachandran plot is simply a scatter of (φ, ψ) for every residue.

B-factor. For experimental (PDB) structures, the B-factor (temperature factor) quantifies the positional spread of each atom in the crystal — a combination of thermal vibration and static disorder — in units of Å². High B-factors mark flexible loops or poorly resolved regions; low B-factors mark the rigid, well-ordered core.

Secondary structure (3-state, P-SEA). SS3 is a coarse helix/strand/coil call (letters a/b/c) made by the P-SEA algorithm from inter-Cα distances and dihedrals. It is less detailed than DSSP but needs only Cα positions.

Predicted aligned error. Predicted aligned error is AlphaFold's pairwise confidence. Unlike pLDDT (per-residue), PAE is per-residue-pair and captures whether two parts of the structure are correctly placed relative to each other. Units are ångströms of expected positional error.

Solvent-accessible surface area. Solvent-accessible surface area (SASA) is the area in Å² traced out by the centre of a 1.4 Å probe sphere (a water molecule) rolled over the protein's van der Waals surface (Shrake–Rupley / Lee–Richards construction). Buried residues have near-zero SASA; fully exposed residues can exceed 200 Å². The total SASA scales roughly with the number of surface residues.

Secondary structure (8-state, DSSP). The SS8 string is DSSP's per-residue secondary-structure call. α-helix (H) means an i→i+4 H-bond ladder; β-strand (E) means the residue participates in a β-sheet; 3₁₀ (G) and π (I) are tighter and wider helices; T/S are turns/bends; '-' is loop.

Rendered structure images. Structure images are PyMOL renders from six orthogonal camera directions. Cartoon representation draws helices as coils and strands as arrows; sticks shows the backbone as bonds; surface shows the solvent-excluded envelope. Rainbow coloring maps sequence position to hue (blue→red, N→C); chain coloring assigns a distinct color per polypeptide.

Sequence. The amino-acid sequence is the protein's primary structure: the linear order of residues from the N-terminus to the C-terminus, written in one-letter code. Everything else here — the 3D coordinates, the secondary structure, the domain annotations — is ultimately a consequence of this string.

Contact-map, Ramachandran, and PAE plots. Three diagnostic plots accompany the record. The Cα contact map visualizes the tertiary structure as a 2D adjacency matrix (8 Å cutoff, sequence-local contacts suppressed). The Ramachandran plot shows the distribution of backbone (φ, ψ) torsions, with points in the α and β basins reflecting secondary structure content. The PAE plot shows AlphaFold's inter-residue confidence as a 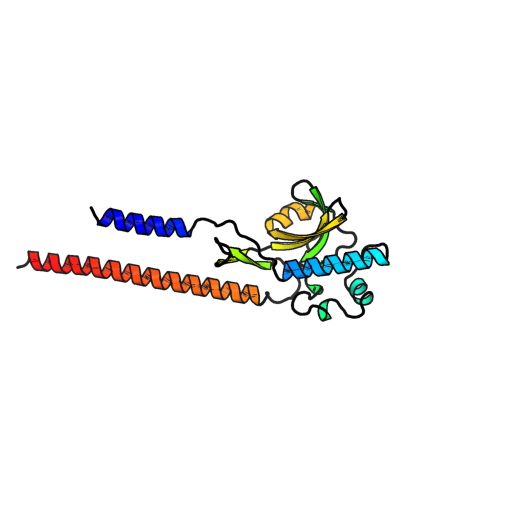color matrix.